Protein AF-A0A7S0F9Z2-F1 (afdb_monomer_lite)

pLDDT: mean 78.06, std 19.01, range [40.28, 97.81]

Sequence (200 aa):
AQGPRPYPQRAPPYLTEMPRRLLQQVAVLLCMGLALALTGRPQQQPTPSPPEEVDGQLALKCGDGTLVEWYVTEGEFVTRGTPVCETCPRVVEDHNWSTTCSSPASGYLIAEQPIAPGDDLHSSSADGAVAVIQLQEEMLTGAAVRCEPGATFELLLVRSGSAVQPGDPVALVRDAMGELVTCRAPLGGYLVTVGPQLVR

Radius of gyration: 34.68 Å; chains: 1; bounding box: 94×51×97 Å

Organism: NCBI:txid73915

Foldseek 3Di:
DDDDDDDDDDDDDDDDDDPPVVVVVVVVVVVVPPPPPDPPDPPPPPDPDDADQDPQKGFQADDWFFWADAPDDAFDWFAFFQFGGKGDHHDDPPDPDIDTGGDRHTAGFHDAQPHDGGDIQVVRDVRRGGTMGRHDPPPPPADDQDDPPPWAFDFFPDDAFDWDAFFQFGGWTQDPVRDTDTTTRNHTDGRHDDDPPRPD

Structure (mmCIF, N/CA/C/O backbone):
data_AF-A0A7S0F9Z2-F1
#
_entry.id   AF-A0A7S0F9Z2-F1
#
loop_
_atom_site.group_PDB
_atom_site.id
_atom_site.type_symbol
_atom_site.label_atom_id
_atom_site.label_alt_id
_atom_site.label_comp_id
_atom_site.label_asym_id
_atom_site.label_entity_id
_atom_site.label_seq_id
_atom_site.pdbx_PDB_ins_code
_atom_site.Cartn_x
_atom_site.Cartn_y
_atom_site.Cartn_z
_atom_site.occupancy
_atom_site.B_iso_or_equiv
_atom_site.auth_seq_id
_atom_site.auth_comp_id
_atom_site.auth_asym_id
_atom_site.auth_atom_id
_atom_site.pdbx_PDB_model_num
ATOM 1 N N . ALA A 1 1 ? 71.344 -0.981 -58.205 1.00 51.12 1 ALA A N 1
ATOM 2 C CA . ALA A 1 1 ? 71.538 0.480 -58.155 1.00 51.12 1 ALA A CA 1
ATOM 3 C C . ALA A 1 1 ? 70.230 1.154 -58.555 1.00 51.12 1 ALA A C 1
ATOM 5 O O . ALA A 1 1 ? 69.865 1.099 -59.720 1.00 51.12 1 ALA A O 1
ATOM 6 N N . GLN A 1 2 ? 69.476 1.683 -57.591 1.00 49.34 2 GLN A N 1
ATOM 7 C CA . GLN A 1 2 ? 68.270 2.477 -57.847 1.00 49.34 2 GLN A CA 1
ATOM 8 C C . GLN A 1 2 ? 68.594 3.926 -57.474 1.00 49.34 2 GLN A C 1
ATOM 10 O O . GLN A 1 2 ? 69.023 4.187 -56.353 1.00 49.34 2 GLN A O 1
ATOM 15 N N . GLY A 1 3 ? 68.485 4.831 -58.449 1.00 55.19 3 GLY A N 1
ATOM 16 C CA . GLY A 1 3 ? 68.761 6.259 -58.282 1.00 55.19 3 GLY A CA 1
ATOM 17 C C . GLY A 1 3 ? 67.665 6.990 -57.492 1.00 55.19 3 GLY A C 1
ATOM 18 O O . GLY A 1 3 ? 66.550 6.474 -57.367 1.00 55.19 3 GLY A O 1
ATOM 19 N N . PRO A 1 4 ? 67.968 8.183 -56.949 1.00 58.44 4 PRO A N 1
ATOM 20 C CA . PRO A 1 4 ? 67.057 8.915 -56.078 1.00 58.44 4 PRO A CA 1
ATOM 21 C C . PRO A 1 4 ? 65.861 9.472 -56.859 1.00 58.44 4 PRO A C 1
ATOM 23 O O . PRO A 1 4 ? 66.009 10.014 -57.955 1.00 58.44 4 PRO A O 1
ATOM 26 N N . ARG A 1 5 ? 64.663 9.343 -56.277 1.00 61.56 5 ARG A N 1
ATOM 27 C CA . ARG A 1 5 ? 63.434 9.947 -56.807 1.00 61.56 5 ARG A CA 1
ATOM 28 C C . ARG A 1 5 ? 63.338 11.423 -56.385 1.00 61.56 5 ARG A C 1
ATOM 30 O O . ARG A 1 5 ? 63.682 11.734 -55.245 1.00 61.56 5 ARG A O 1
ATOM 37 N N . PRO A 1 6 ? 62.865 12.323 -57.265 1.00 62.16 6 PRO A N 1
ATOM 38 C CA . PRO A 1 6 ? 62.734 13.744 -56.959 1.00 62.16 6 PRO A CA 1
ATOM 39 C C . PRO A 1 6 ? 61.572 14.019 -55.992 1.00 62.16 6 PRO A C 1
ATOM 41 O O . PRO A 1 6 ? 60.510 13.402 -56.079 1.00 62.16 6 PRO A O 1
ATOM 44 N N . TYR A 1 7 ? 61.789 14.971 -55.081 1.00 54.41 7 TYR A N 1
ATOM 45 C CA . TYR A 1 7 ? 60.781 15.489 -54.155 1.00 54.41 7 TYR A CA 1
ATOM 46 C C . TYR A 1 7 ? 59.736 16.347 -54.892 1.00 54.41 7 TYR A C 1
ATOM 48 O O . TYR A 1 7 ? 60.121 17.208 -55.688 1.00 54.41 7 TYR A O 1
ATOM 56 N N . PRO A 1 8 ? 58.431 16.191 -54.605 1.00 59.12 8 PRO A N 1
ATOM 57 C CA . PRO A 1 8 ? 57.413 17.099 -55.116 1.00 59.12 8 PRO A CA 1
ATOM 58 C C . PRO A 1 8 ? 57.430 18.441 -54.368 1.00 59.12 8 PRO A C 1
ATOM 60 O O . PRO A 1 8 ? 57.516 18.503 -53.140 1.00 59.12 8 PRO A O 1
ATOM 63 N N . GLN A 1 9 ? 57.352 19.521 -55.148 1.00 59.50 9 GLN A N 1
ATOM 64 C CA . GLN A 1 9 ? 57.327 20.909 -54.696 1.00 59.50 9 GLN A CA 1
ATOM 65 C C . GLN A 1 9 ? 56.046 21.237 -53.915 1.00 59.50 9 GLN A C 1
ATOM 67 O O . GLN A 1 9 ? 54.935 20.903 -54.326 1.00 59.50 9 GLN A O 1
ATOM 72 N N . ARG A 1 10 ? 56.219 21.949 -52.798 1.00 53.12 10 ARG A N 1
ATOM 73 C CA . ARG A 1 10 ? 55.153 22.570 -52.002 1.00 53.12 10 ARG A CA 1
ATOM 74 C C . ARG A 1 10 ? 54.706 23.867 -52.683 1.00 53.12 10 ARG A C 1
ATOM 76 O O . ARG A 1 10 ? 55.531 24.757 -52.874 1.00 53.12 10 ARG A O 1
ATOM 83 N N . ALA A 1 11 ? 53.419 23.996 -52.994 1.00 67.56 11 ALA A N 1
ATOM 84 C CA . ALA A 1 11 ? 52.823 25.277 -53.372 1.00 67.56 11 ALA A CA 1
ATOM 85 C C . ALA A 1 11 ? 52.536 26.127 -52.112 1.00 67.56 11 ALA A C 1
ATOM 87 O O . ALA A 1 11 ? 52.095 25.564 -51.104 1.00 67.56 11 ALA A O 1
ATOM 88 N N . PRO A 1 12 ? 52.783 27.451 -52.132 1.00 54.22 12 PRO A N 1
ATOM 89 C CA . PRO A 1 12 ? 52.417 28.335 -51.033 1.00 54.22 12 PRO A CA 1
ATOM 90 C C . PRO A 1 12 ? 50.899 28.603 -50.985 1.00 54.22 12 PRO A C 1
ATOM 92 O O . PRO A 1 12 ? 50.218 28.533 -52.011 1.00 54.22 12 PRO A O 1
ATOM 95 N N . PRO A 1 13 ? 50.370 28.900 -49.785 1.00 66.56 13 PRO A N 1
ATOM 96 C CA . PRO A 1 13 ? 48.949 29.105 -49.535 1.00 66.56 13 PRO A CA 1
ATOM 97 C C . PRO A 1 13 ? 48.569 30.522 -49.955 1.00 66.56 13 PRO A C 1
ATOM 99 O O . PRO A 1 13 ? 49.385 31.397 -49.753 1.00 66.56 13 PRO A O 1
ATOM 102 N N . TYR A 1 14 ? 47.377 30.757 -50.498 1.00 52.72 14 TYR A N 1
ATOM 103 C CA . TYR A 1 14 ? 46.595 31.998 -50.349 1.00 52.72 14 TYR A CA 1
ATOM 104 C C . TYR A 1 14 ? 45.373 31.879 -51.255 1.00 52.72 14 TYR A C 1
ATOM 106 O O . TYR A 1 14 ? 45.475 32.121 -52.448 1.00 52.72 14 TYR A O 1
ATOM 114 N N . LEU A 1 15 ? 44.222 31.527 -50.683 1.00 49.56 15 LEU A N 1
ATOM 115 C CA . LEU A 1 15 ? 42.908 31.931 -51.188 1.00 49.56 15 LEU A CA 1
ATOM 116 C C . LEU A 1 15 ? 41.942 31.958 -49.995 1.00 49.56 15 LEU A C 1
ATOM 118 O O . LEU A 1 15 ? 41.328 30.964 -49.627 1.00 49.56 15 LEU A O 1
ATOM 122 N N . THR A 1 16 ? 41.936 33.126 -49.350 1.00 51.47 16 THR A N 1
ATOM 123 C CA . THR A 1 16 ? 40.789 33.804 -48.725 1.00 51.47 16 THR A CA 1
ATOM 124 C C . THR A 1 16 ? 39.657 32.925 -48.184 1.00 51.47 16 THR A C 1
ATOM 126 O O . THR A 1 16 ? 38.692 32.609 -48.880 1.00 51.47 16 THR A O 1
ATOM 129 N N . GLU A 1 17 ? 39.734 32.655 -46.883 1.00 47.81 17 GLU A N 1
ATOM 130 C CA . GLU A 1 17 ? 38.576 32.401 -46.033 1.00 47.81 17 GLU A CA 1
ATOM 131 C C . GLU A 1 17 ? 37.618 33.601 -46.074 1.00 47.81 17 GLU A C 1
ATOM 133 O O . GLU A 1 17 ? 37.979 34.719 -45.708 1.00 47.81 17 GLU A O 1
ATOM 138 N N . MET A 1 18 ? 36.365 33.360 -46.459 1.00 55.44 18 MET A N 1
ATOM 139 C CA . MET A 1 18 ? 35.261 34.172 -45.957 1.00 55.44 18 MET A CA 1
ATOM 140 C C . MET A 1 18 ? 34.837 33.610 -44.593 1.00 55.44 18 MET A C 1
ATOM 142 O O . MET A 1 18 ? 34.643 32.395 -44.471 1.00 55.44 18 MET A O 1
ATOM 146 N N . PRO A 1 19 ? 34.657 34.446 -43.558 1.00 51.91 19 PRO A N 1
ATOM 147 C CA . PRO A 1 19 ? 34.284 33.972 -42.237 1.00 51.91 19 PRO A CA 1
ATOM 148 C C . PRO A 1 19 ? 32.850 33.427 -42.258 1.00 51.91 19 PRO A C 1
ATOM 150 O O . PRO A 1 19 ? 31.872 34.176 -42.264 1.00 51.91 19 PRO A O 1
ATOM 153 N N . ARG A 1 20 ? 32.724 32.096 -42.180 1.00 55.06 20 ARG A N 1
ATOM 154 C CA . ARG A 1 20 ? 31.461 31.344 -42.012 1.00 55.06 20 ARG A CA 1
ATOM 155 C C . ARG A 1 20 ? 30.582 31.821 -40.843 1.00 55.06 20 ARG A C 1
ATOM 157 O O . ARG A 1 20 ? 29.419 31.444 -40.769 1.00 55.06 20 ARG A O 1
ATOM 164 N N . ARG A 1 21 ? 31.099 32.675 -39.954 1.00 52.19 21 ARG A N 1
ATOM 165 C CA . ARG A 1 21 ? 30.350 33.225 -38.818 1.00 52.19 21 ARG A CA 1
ATOM 166 C C . ARG A 1 21 ? 29.330 34.309 -39.187 1.00 52.19 21 ARG A C 1
ATOM 168 O O . ARG A 1 21 ? 28.391 34.487 -38.421 1.00 52.19 21 ARG A O 1
ATOM 175 N N . LEU A 1 22 ? 29.440 34.979 -40.342 1.00 49.78 22 LEU A N 1
ATOM 176 C CA . LEU A 1 22 ? 28.454 36.010 -40.720 1.00 49.78 22 LEU A CA 1
ATOM 177 C C . LEU A 1 22 ? 27.192 35.441 -41.392 1.00 49.78 22 LEU A C 1
ATOM 179 O O . LEU A 1 22 ? 26.097 35.941 -41.153 1.00 49.78 22 LEU A O 1
ATOM 183 N N . LEU A 1 23 ? 27.307 34.356 -42.165 1.00 49.16 23 LEU A N 1
ATOM 184 C CA . LEU A 1 23 ? 26.145 33.700 -42.788 1.00 49.16 23 LEU A CA 1
ATOM 185 C C . LEU A 1 23 ? 25.267 32.954 -41.769 1.00 49.16 23 LEU A C 1
ATOM 187 O O . LEU A 1 23 ? 24.060 32.842 -41.964 1.00 49.16 23 LEU A O 1
ATOM 191 N N . GLN A 1 24 ? 25.842 32.511 -40.647 1.00 51.00 24 GLN A N 1
ATOM 192 C CA . GLN A 1 24 ? 25.085 31.839 -39.588 1.00 51.00 24 GLN A CA 1
ATOM 193 C C . GLN A 1 24 ? 24.313 32.822 -38.687 1.00 51.00 24 GLN A C 1
ATOM 195 O O . GLN A 1 24 ? 23.279 32.452 -38.142 1.00 51.00 24 GLN A O 1
ATOM 200 N N . GLN A 1 25 ? 24.747 34.083 -38.567 1.00 49.53 25 GLN A N 1
ATOM 201 C CA . GLN A 1 25 ? 24.037 35.082 -37.753 1.00 49.53 25 GLN A CA 1
ATOM 202 C C . GLN A 1 25 ? 22.832 35.714 -38.468 1.00 49.53 25 GLN A C 1
ATOM 204 O O . GLN A 1 25 ? 21.841 36.027 -37.811 1.00 49.53 25 GLN A O 1
ATOM 209 N N . VAL A 1 26 ? 22.849 35.835 -39.801 1.00 49.81 26 VAL A N 1
ATOM 210 C CA . VAL A 1 26 ? 21.700 36.388 -40.550 1.00 49.81 26 VAL A CA 1
ATOM 211 C C . VAL A 1 26 ? 20.545 35.378 -40.657 1.00 49.81 26 VAL A C 1
ATOM 213 O O . VAL A 1 26 ? 19.382 35.771 -40.599 1.00 49.81 26 VAL A O 1
ATOM 216 N N . ALA A 1 27 ? 20.836 34.072 -40.709 1.00 46.97 27 ALA A N 1
ATOM 217 C CA . ALA A 1 27 ? 19.804 33.029 -40.712 1.00 46.97 27 ALA A CA 1
ATOM 218 C C . ALA A 1 27 ? 19.059 32.905 -39.364 1.00 46.97 27 ALA A C 1
ATOM 220 O O . ALA A 1 27 ? 17.860 32.639 -39.346 1.00 46.97 27 ALA A O 1
ATOM 221 N N . VAL A 1 28 ? 19.732 33.155 -38.234 1.00 51.31 28 VAL A N 1
ATOM 222 C CA . VAL A 1 28 ? 19.100 33.099 -36.900 1.00 51.31 28 VAL A CA 1
ATOM 223 C C . VAL A 1 28 ? 18.142 34.278 -36.676 1.00 51.31 28 VAL A C 1
ATOM 225 O O . VAL A 1 28 ? 17.091 34.107 -36.061 1.00 51.31 28 VAL A O 1
ATOM 228 N N . LEU A 1 29 ? 18.443 35.457 -37.228 1.00 45.91 29 LEU A N 1
ATOM 229 C CA . LEU A 1 29 ? 17.603 36.652 -37.073 1.00 45.91 29 LEU A CA 1
ATOM 230 C C . LEU A 1 29 ? 16.332 36.640 -37.940 1.00 45.91 29 LEU A C 1
ATOM 232 O O . LEU A 1 29 ? 15.328 37.214 -37.524 1.00 45.91 29 LEU A O 1
ATOM 236 N N . LEU A 1 30 ? 16.317 35.943 -39.083 1.00 44.16 30 LEU A N 1
ATOM 237 C CA . LEU A 1 30 ? 15.102 35.798 -39.902 1.00 44.16 30 LEU A CA 1
ATOM 238 C C . LEU A 1 30 ? 14.124 34.734 -39.369 1.00 44.16 30 LEU A C 1
ATOM 240 O O . LEU A 1 30 ? 12.920 34.878 -39.565 1.00 44.16 30 LEU A O 1
ATOM 244 N N . CYS A 1 31 ? 14.595 33.721 -38.634 1.00 43.16 31 CYS A N 1
ATOM 245 C CA . CYS A 1 31 ? 13.713 32.731 -38.000 1.00 43.16 31 CYS A CA 1
ATOM 246 C C . CYS A 1 31 ? 13.092 33.216 -36.677 1.00 43.16 31 CYS A C 1
ATOM 248 O O . CYS A 1 31 ? 12.018 32.755 -36.303 1.00 43.16 31 CYS A O 1
ATOM 250 N N . MET A 1 32 ? 13.719 34.171 -35.982 1.00 46.56 32 MET A N 1
ATOM 251 C CA . MET A 1 32 ? 13.183 34.732 -34.730 1.00 46.56 32 MET A CA 1
ATOM 252 C C . MET A 1 32 ? 12.045 35.749 -34.953 1.00 46.56 32 MET A C 1
ATOM 254 O O . MET A 1 32 ? 11.282 36.025 -34.032 1.00 46.56 32 MET A O 1
ATOM 258 N N . GLY A 1 33 ? 11.905 36.310 -36.161 1.00 42.91 33 GLY A N 1
ATOM 259 C CA . GLY A 1 33 ? 10.918 37.358 -36.459 1.00 42.91 33 GLY A CA 1
ATOM 260 C C . GLY A 1 33 ? 9.515 36.871 -36.842 1.00 42.91 33 GLY A C 1
ATOM 261 O O . GLY A 1 33 ? 8.584 37.672 -36.845 1.00 42.91 33 GLY A O 1
ATOM 262 N N . LEU A 1 34 ? 9.334 35.581 -37.152 1.00 43.78 34 LEU A N 1
ATOM 263 C CA . LEU A 1 34 ? 8.062 35.035 -37.657 1.00 43.78 34 LEU A CA 1
ATOM 264 C C . LEU A 1 34 ? 7.394 34.024 -36.704 1.00 43.78 34 LEU A C 1
ATOM 266 O O . LEU A 1 34 ? 6.587 33.208 -37.136 1.00 43.78 34 LEU A O 1
ATOM 270 N N . ALA A 1 35 ? 7.726 34.062 -35.410 1.00 46.06 35 ALA A N 1
ATOM 271 C CA . ALA A 1 35 ? 7.210 33.130 -34.399 1.00 46.06 35 ALA A CA 1
ATOM 272 C C . ALA A 1 35 ? 6.463 33.830 -33.244 1.00 46.06 35 ALA A C 1
ATOM 274 O O . ALA A 1 35 ? 6.434 33.331 -32.125 1.00 46.06 35 ALA A O 1
ATOM 275 N N . LEU A 1 36 ? 5.861 34.998 -33.495 1.00 49.78 36 LEU A N 1
ATOM 276 C CA . LEU A 1 36 ? 5.163 35.796 -32.471 1.00 49.78 36 LEU A CA 1
ATOM 277 C C . LEU A 1 36 ? 3.639 35.895 -32.668 1.00 49.78 36 LEU A C 1
ATOM 279 O O . LEU A 1 36 ? 2.998 36.752 -32.070 1.00 49.78 36 LEU A O 1
ATOM 283 N N . ALA A 1 37 ? 3.036 35.004 -33.464 1.00 51.00 37 ALA A N 1
ATOM 284 C CA . ALA A 1 37 ? 1.591 35.023 -33.728 1.00 51.00 37 ALA A CA 1
ATOM 285 C C . ALA A 1 37 ? 0.886 33.662 -33.581 1.00 51.00 37 ALA A C 1
ATOM 287 O O . ALA A 1 37 ? -0.154 33.437 -34.192 1.00 51.00 37 ALA A O 1
ATOM 288 N N . LEU A 1 38 ? 1.412 32.760 -32.751 1.00 50.19 38 LEU A N 1
ATOM 289 C CA . LEU A 1 38 ? 0.664 31.598 -32.271 1.00 50.19 38 LEU A CA 1
ATOM 290 C C . LEU A 1 38 ? 0.850 31.524 -30.760 1.00 50.19 38 LEU A C 1
ATOM 292 O O . LEU A 1 38 ? 1.789 30.909 -30.262 1.00 50.19 38 LEU A O 1
ATOM 296 N N . THR A 1 39 ? -0.040 32.186 -30.024 1.00 53.59 39 THR A N 1
ATOM 297 C CA . THR A 1 39 ? -0.253 31.944 -28.597 1.00 53.59 39 THR A CA 1
ATOM 298 C C . THR A 1 39 ? -0.792 30.524 -28.438 1.00 53.59 39 THR A C 1
ATOM 300 O O . THR A 1 39 ? -1.989 30.282 -28.280 1.00 53.59 39 THR A O 1
ATOM 303 N N . GLY A 1 40 ? 0.120 29.558 -28.558 1.00 48.56 40 GLY A N 1
ATOM 304 C CA . GLY A 1 40 ? -0.119 28.166 -28.243 1.00 48.56 40 GLY A CA 1
ATOM 305 C C . GLY A 1 40 ? -0.641 28.110 -26.821 1.00 48.56 40 GLY A C 1
ATOM 306 O O . GLY A 1 40 ? 0.030 28.545 -25.884 1.00 48.56 40 GLY A O 1
ATOM 307 N N . ARG A 1 41 ? -1.875 27.622 -26.671 1.00 51.66 41 ARG A N 1
ATOM 308 C CA . ARG A 1 41 ? -2.396 27.241 -25.363 1.00 51.66 41 ARG A CA 1
ATOM 309 C C . ARG A 1 41 ? -1.338 26.350 -24.711 1.00 51.66 41 ARG A C 1
ATOM 311 O O . ARG A 1 41 ? -0.856 25.450 -25.404 1.00 51.66 41 ARG A O 1
ATOM 318 N N . PRO A 1 42 ? -0.963 26.584 -23.441 1.00 45.72 42 PRO A N 1
ATOM 319 C CA . PRO A 1 42 ? -0.112 25.643 -22.733 1.00 45.72 42 PRO A CA 1
ATOM 320 C C . PRO A 1 42 ? -0.780 24.279 -22.877 1.00 45.72 42 PRO A C 1
ATOM 322 O O . PRO A 1 42 ? -1.925 24.110 -22.449 1.00 45.72 42 PRO A O 1
ATOM 325 N N . GLN A 1 43 ? -0.129 23.350 -23.583 1.00 49.25 43 GLN A N 1
ATOM 326 C CA . GLN A 1 43 ? -0.585 21.973 -23.578 1.00 49.25 43 GLN A CA 1
ATOM 327 C C . GLN A 1 43 ? -0.531 21.555 -22.119 1.00 49.25 43 GLN A C 1
ATOM 329 O O . GLN A 1 43 ? 0.547 21.480 -21.531 1.00 49.25 43 GLN A O 1
ATOM 334 N N . GLN A 1 44 ? -1.707 21.393 -21.514 1.00 44.22 44 GLN A N 1
ATOM 335 C CA . GLN A 1 44 ? -1.819 20.742 -20.226 1.00 44.22 44 GLN A CA 1
ATOM 336 C C . GLN A 1 44 ? -1.169 19.382 -20.413 1.00 44.22 44 GLN A C 1
ATOM 338 O O . GLN A 1 44 ? -1.672 18.547 -21.163 1.00 44.22 44 GLN A O 1
ATOM 343 N N . GLN A 1 45 ? 0.001 19.223 -19.801 1.00 40.28 45 GLN A N 1
ATOM 344 C CA . GLN A 1 45 ? 0.680 17.947 -19.719 1.00 40.28 45 GLN A CA 1
ATOM 345 C C . GLN A 1 45 ? -0.368 16.957 -19.196 1.00 40.28 45 GLN A C 1
ATOM 347 O O . GLN A 1 45 ? -0.980 17.256 -18.162 1.00 40.28 45 GLN A O 1
ATOM 352 N N . PRO A 1 46 ? -0.672 15.874 -19.935 1.00 44.53 46 PRO A N 1
ATOM 353 C CA . PRO A 1 46 ? -1.706 14.939 -19.528 1.00 44.53 46 PRO A CA 1
ATOM 354 C C . PRO A 1 46 ? -1.375 14.493 -18.110 1.00 44.53 46 PRO A C 1
ATOM 356 O O . PRO A 1 46 ? -0.292 13.973 -17.847 1.00 44.53 46 PRO A O 1
ATOM 359 N N . THR A 1 47 ? -2.268 14.812 -17.176 1.00 51.03 47 THR A N 1
ATOM 360 C CA . THR A 1 47 ? -2.118 14.378 -15.793 1.00 51.03 47 THR A CA 1
ATOM 361 C C . THR A 1 47 ? -2.119 12.854 -15.840 1.00 51.03 47 THR A C 1
ATOM 363 O O . THR A 1 47 ? -3.048 12.301 -16.436 1.00 51.03 47 THR A O 1
ATOM 366 N N . PRO A 1 48 ? -1.083 12.170 -15.321 1.00 58.25 48 PRO A N 1
ATOM 367 C CA . PRO A 1 48 ? -1.043 10.718 -15.375 1.00 58.25 48 PRO A CA 1
ATOM 368 C C . PRO A 1 48 ? -2.307 10.183 -14.709 1.00 58.25 48 PRO A C 1
ATOM 370 O O . PRO A 1 48 ? -2.661 10.611 -13.606 1.00 58.25 48 PRO A O 1
ATOM 373 N N . SER A 1 49 ? -3.018 9.305 -15.414 1.00 61.28 49 SER A N 1
ATOM 374 C CA . SER A 1 49 ? -4.180 8.613 -14.869 1.00 61.28 49 SER A CA 1
ATOM 375 C C . SER A 1 49 ? -3.760 7.940 -13.560 1.00 61.28 49 SER A C 1
ATOM 377 O O . SER A 1 49 ? -2.669 7.360 -13.520 1.00 61.28 49 SER A O 1
ATOM 379 N N . PRO A 1 50 ? -4.577 7.998 -12.494 1.00 67.19 50 PRO A N 1
ATOM 380 C CA . PRO A 1 50 ? -4.300 7.204 -11.308 1.00 67.19 50 PRO A CA 1
ATOM 381 C C . PRO A 1 50 ? -4.172 5.729 -11.723 1.00 67.19 50 PRO A C 1
ATOM 383 O O . PRO A 1 50 ? -4.910 5.289 -12.611 1.00 67.19 50 PRO A O 1
ATOM 386 N N . PRO A 1 51 ? -3.211 4.986 -11.150 1.00 70.25 51 PRO A N 1
ATOM 387 C CA . PRO A 1 51 ? -3.046 3.576 -11.463 1.00 70.25 51 PRO A CA 1
ATOM 388 C C . PRO A 1 51 ? -4.350 2.830 -11.159 1.00 70.25 51 PRO A C 1
ATOM 390 O O . PRO A 1 51 ? -5.001 3.088 -10.149 1.00 70.25 51 PRO A O 1
ATOM 393 N N . GLU A 1 52 ? -4.754 1.963 -12.083 1.00 76.31 52 GLU A N 1
ATOM 394 C CA . GLU A 1 52 ? -5.995 1.200 -11.993 1.00 76.31 52 GLU A CA 1
ATOM 395 C C . GLU A 1 52 ? -5.864 0.171 -10.863 1.00 76.31 52 GLU A C 1
ATOM 397 O O . GLU A 1 52 ? -5.024 -0.727 -10.923 1.00 76.31 52 GLU A O 1
ATOM 402 N N . GLU A 1 53 ? -6.639 0.364 -9.799 1.00 79.50 53 GLU A N 1
ATOM 403 C CA . GLU A 1 53 ? -6.691 -0.527 -8.643 1.00 79.50 53 GLU A CA 1
ATOM 404 C C . GLU A 1 53 ? -7.775 -1.579 -8.885 1.00 79.50 53 GLU A C 1
ATOM 406 O O . GLU A 1 53 ? -8.943 -1.242 -9.097 1.00 79.50 53 GLU A O 1
ATOM 411 N N . VAL A 1 54 ? -7.392 -2.855 -8.860 1.00 83.44 54 VAL A N 1
ATOM 412 C CA . VAL A 1 54 ? -8.314 -3.987 -9.009 1.00 83.44 54 VAL A CA 1
ATOM 413 C C . VAL A 1 54 ? -8.226 -4.810 -7.733 1.00 83.44 54 VAL A C 1
ATOM 415 O O . VAL A 1 54 ? -7.158 -5.311 -7.402 1.00 83.44 54 VAL A O 1
ATOM 418 N N . ASP A 1 55 ? -9.324 -4.913 -6.983 1.00 87.12 55 ASP A N 1
ATOM 419 C CA . ASP A 1 55 ? -9.418 -5.729 -5.761 1.00 87.12 55 ASP A CA 1
ATOM 420 C C . ASP A 1 55 ? -8.316 -5.458 -4.708 1.00 87.12 55 ASP A C 1
ATOM 422 O O . ASP A 1 55 ? -7.778 -6.368 -4.072 1.00 87.12 55 ASP A O 1
ATOM 426 N N . GLY A 1 56 ? -7.951 -4.183 -4.519 1.00 89.25 56 GLY A N 1
ATOM 427 C CA . GLY A 1 56 ? -6.892 -3.784 -3.587 1.00 89.25 56 GLY A CA 1
ATOM 428 C C . GLY A 1 56 ? -5.486 -4.183 -4.045 1.00 89.25 56 GLY A C 1
ATOM 429 O 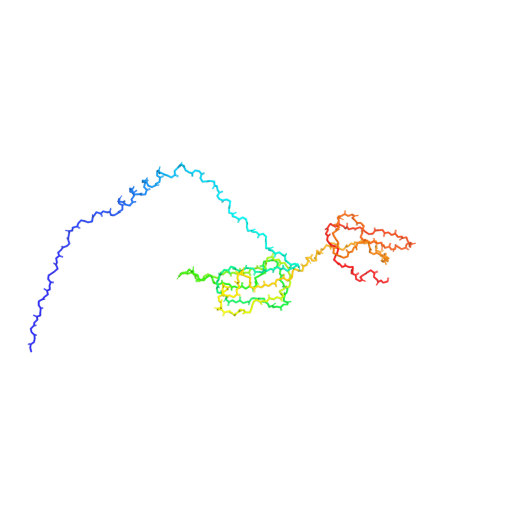O . GLY A 1 56 ? -4.556 -4.195 -3.242 1.00 89.25 56 GLY A O 1
ATOM 430 N N . GLN A 1 57 ? -5.316 -4.539 -5.317 1.00 93.88 57 GLN A N 1
ATOM 431 C CA . GLN A 1 57 ? -4.024 -4.794 -5.937 1.00 93.88 57 GLN A CA 1
ATOM 432 C C . GLN A 1 57 ? -3.631 -3.635 -6.837 1.00 93.88 57 GLN A C 1
ATOM 434 O O . GLN A 1 57 ? -4.459 -3.026 -7.519 1.00 93.88 57 GLN A O 1
ATOM 439 N N . LEU A 1 58 ? -2.333 -3.359 -6.851 1.00 94.69 58 LEU A N 1
ATOM 440 C CA . LEU A 1 58 ? -1.750 -2.274 -7.607 1.00 94.69 58 LEU A CA 1
ATOM 441 C C . LEU A 1 58 ? -0.579 -2.779 -8.443 1.00 94.69 58 LEU A C 1
ATOM 443 O O . LEU A 1 58 ? 0.419 -3.268 -7.912 1.00 94.69 58 LEU A O 1
ATOM 447 N N . ALA A 1 59 ? -0.692 -2.638 -9.761 1.00 95.31 59 ALA A N 1
ATOM 448 C CA . ALA A 1 59 ? 0.391 -2.965 -10.677 1.00 95.31 59 ALA A CA 1
ATOM 449 C C . ALA A 1 59 ? 1.496 -1.898 -10.608 1.00 95.31 59 ALA A C 1
ATOM 451 O O . ALA A 1 59 ? 1.250 -0.709 -10.837 1.00 95.31 59 ALA A O 1
ATOM 452 N N . LEU A 1 60 ? 2.730 -2.321 -10.335 1.00 95.31 60 LEU A N 1
ATOM 453 C CA . LEU A 1 60 ? 3.913 -1.474 -10.422 1.00 95.31 60 LEU A CA 1
ATOM 454 C C . LEU A 1 60 ? 4.364 -1.394 -11.882 1.00 95.31 60 LEU A C 1
ATOM 456 O O . LEU A 1 60 ? 4.811 -2.392 -12.448 1.00 95.31 60 LEU A O 1
ATOM 460 N N . LYS A 1 61 ? 4.271 -0.205 -12.481 1.00 94.94 61 LYS A N 1
ATOM 461 C CA . LYS A 1 61 ? 4.695 0.043 -13.864 1.00 94.94 61 LYS A CA 1
ATOM 462 C C . LYS A 1 61 ? 6.029 0.783 -13.908 1.00 94.94 61 LYS A C 1
ATOM 464 O O . LYS A 1 61 ? 6.161 1.840 -13.298 1.00 94.94 61 LYS A O 1
ATOM 469 N N . CYS A 1 62 ? 6.980 0.240 -14.663 1.00 92.31 62 CYS A N 1
ATOM 470 C CA . CYS A 1 62 ? 8.343 0.769 -14.793 1.00 92.31 62 CYS A CA 1
ATOM 471 C C . CYS A 1 62 ? 8.625 1.497 -16.112 1.00 92.31 62 CYS A C 1
ATOM 473 O O . CYS A 1 62 ? 9.686 2.097 -16.265 1.00 92.31 62 CYS A O 1
ATOM 475 N N . GLY A 1 63 ? 7.687 1.449 -17.060 1.00 89.50 63 GLY A N 1
ATOM 476 C CA . GLY A 1 63 ? 7.928 1.888 -18.433 1.00 89.50 63 GLY A CA 1
ATOM 477 C C . GLY A 1 63 ? 8.685 0.840 -19.253 1.00 89.50 63 GLY A C 1
ATOM 478 O O . GLY A 1 63 ? 8.731 -0.334 -18.888 1.00 89.50 63 GLY A O 1
ATOM 479 N N . ASP A 1 64 ? 9.250 1.276 -20.378 1.00 90.81 64 ASP A N 1
ATOM 480 C CA . ASP A 1 64 ? 10.009 0.422 -21.292 1.00 90.81 64 ASP A CA 1
ATOM 481 C C . ASP A 1 64 ? 11.501 0.406 -20.930 1.00 90.81 64 ASP A C 1
ATOM 483 O O . ASP A 1 64 ? 12.083 1.434 -20.575 1.00 90.81 64 ASP A O 1
ATOM 487 N N . GLY A 1 65 ? 12.160 -0.738 -21.100 1.00 91.31 65 GLY A N 1
ATOM 488 C CA . GLY A 1 65 ? 13.593 -0.859 -20.850 1.00 91.31 65 GLY A CA 1
ATOM 489 C C . GLY A 1 65 ? 14.042 -2.292 -20.631 1.00 91.31 65 GLY A C 1
ATOM 490 O O . GLY A 1 65 ? 13.292 -3.239 -20.843 1.00 91.31 65 GLY A O 1
ATOM 491 N N . THR A 1 66 ? 15.282 -2.435 -20.193 1.00 93.50 66 THR A N 1
ATOM 492 C CA . THR A 1 66 ? 15.876 -3.691 -19.755 1.00 93.50 66 THR A CA 1
ATOM 493 C C . THR A 1 66 ? 15.909 -3.720 -18.235 1.00 93.50 66 THR A C 1
ATOM 495 O O . THR A 1 66 ? 16.349 -2.750 -17.614 1.00 93.50 66 THR A O 1
ATOM 498 N N . LEU A 1 67 ? 15.459 -4.813 -17.624 1.00 95.44 67 LEU A N 1
ATOM 499 C CA . LEU A 1 67 ? 15.590 -4.998 -16.181 1.00 95.44 67 LEU A CA 1
ATOM 500 C C . LEU A 1 67 ? 17.077 -5.102 -15.814 1.00 95.44 67 LEU A C 1
ATOM 502 O O . LEU A 1 67 ? 17.800 -5.901 -16.400 1.00 95.44 67 LEU A O 1
ATOM 506 N N . VAL A 1 68 ? 17.536 -4.312 -14.847 1.00 95.56 68 VAL A N 1
ATOM 507 C CA . VAL A 1 68 ? 18.922 -4.352 -14.359 1.00 95.56 68 VAL A CA 1
ATOM 508 C C . VAL A 1 68 ? 19.022 -5.244 -13.132 1.00 95.56 68 VAL A C 1
ATOM 510 O O . VAL A 1 68 ? 19.834 -6.162 -13.111 1.00 95.56 68 VAL A O 1
ATOM 513 N N . GLU A 1 69 ? 18.193 -4.996 -12.120 1.00 96.69 69 GLU A N 1
ATOM 514 C CA . GLU A 1 69 ? 18.247 -5.707 -10.843 1.00 96.69 69 GLU A CA 1
ATOM 515 C C . GLU A 1 69 ? 16.913 -5.590 -10.090 1.00 96.69 69 GLU A C 1
ATOM 517 O O . GLU A 1 69 ? 16.207 -4.584 -10.206 1.00 96.69 69 GLU A O 1
ATOM 522 N N . TRP A 1 70 ? 16.584 -6.622 -9.309 1.00 97.38 70 TRP A N 1
ATOM 523 C CA . TRP A 1 70 ? 15.500 -6.621 -8.326 1.00 97.38 70 TRP A CA 1
ATOM 524 C C . TRP A 1 70 ? 16.050 -6.269 -6.941 1.00 97.38 70 TRP A C 1
ATOM 526 O O . TRP A 1 70 ? 17.062 -6.824 -6.521 1.00 97.38 70 TRP A O 1
ATOM 536 N N . TYR A 1 71 ? 15.369 -5.388 -6.210 1.00 97.31 71 TYR A N 1
ATOM 537 C CA . TYR A 1 71 ? 15.747 -5.002 -4.844 1.00 97.31 71 TYR A CA 1
ATOM 538 C C . TYR A 1 71 ? 14.841 -5.589 -3.762 1.00 97.31 71 TYR A C 1
ATOM 540 O O . TYR A 1 71 ? 15.204 -5.561 -2.589 1.00 97.31 71 TYR A O 1
ATOM 548 N N . VAL A 1 72 ? 13.663 -6.074 -4.151 1.00 95.88 72 VAL A N 1
ATOM 549 C CA . VAL A 1 72 ? 12.623 -6.606 -3.265 1.00 95.88 72 VAL A CA 1
ATOM 550 C C . VAL A 1 72 ? 12.193 -7.962 -3.809 1.00 95.88 72 VAL A C 1
ATOM 552 O O . VAL A 1 72 ? 12.178 -8.141 -5.026 1.00 95.88 72 VAL A O 1
ATOM 555 N N . THR A 1 73 ? 11.852 -8.889 -2.917 1.00 95.50 73 THR A N 1
ATOM 556 C CA . THR A 1 73 ? 11.379 -10.238 -3.267 1.00 95.50 73 THR A CA 1
ATOM 557 C C . THR A 1 73 ? 9.904 -10.462 -2.918 1.00 95.50 73 THR A C 1
ATOM 559 O O . THR A 1 73 ? 9.342 -9.792 -2.047 1.00 95.50 73 THR A O 1
ATOM 562 N N . GLU A 1 74 ? 9.250 -11.410 -3.592 1.00 96.00 74 GLU A N 1
ATOM 563 C CA . GLU A 1 74 ? 7.862 -11.800 -3.319 1.00 96.00 74 GLU A CA 1
ATOM 564 C C . GLU A 1 74 ? 7.646 -12.129 -1.830 1.00 96.00 74 GLU A C 1
ATOM 566 O O . GLU A 1 74 ? 8.397 -12.876 -1.201 1.00 96.00 74 GLU A O 1
ATOM 571 N N . GLY A 1 75 ? 6.590 -11.554 -1.256 1.00 92.75 75 GLY A N 1
ATOM 572 C CA . GLY A 1 75 ? 6.240 -11.643 0.159 1.00 92.75 75 GLY A CA 1
ATOM 573 C C . GLY A 1 75 ? 6.810 -10.518 1.026 1.00 92.75 75 GLY A C 1
ATOM 574 O O . GLY A 1 75 ? 6.377 -10.365 2.172 1.00 92.75 75 GLY A O 1
ATOM 575 N N . GLU A 1 76 ? 7.732 -9.699 0.516 1.00 94.25 76 GLU A N 1
ATOM 576 C CA . GLU A 1 76 ? 8.260 -8.559 1.263 1.00 94.25 76 GLU A CA 1
ATOM 577 C C . GLU A 1 76 ? 7.282 -7.379 1.304 1.00 94.25 76 GLU A C 1
ATOM 579 O O . GLU A 1 76 ? 6.488 -7.135 0.391 1.00 94.25 76 GLU A O 1
ATOM 584 N N . PHE A 1 77 ? 7.347 -6.631 2.406 1.00 91.94 77 PHE A N 1
ATOM 585 C CA . PHE A 1 77 ? 6.564 -5.418 2.600 1.00 91.94 77 PHE A CA 1
ATOM 586 C C . PHE A 1 77 ? 7.327 -4.197 2.084 1.00 91.94 77 PHE A C 1
ATOM 588 O O . PHE A 1 77 ? 8.480 -3.972 2.456 1.00 91.94 77 PHE A O 1
ATOM 595 N N . VAL A 1 78 ? 6.654 -3.365 1.296 1.00 94.69 78 VAL A N 1
ATOM 596 C CA . VAL A 1 78 ? 7.182 -2.115 0.746 1.00 94.69 78 VAL A CA 1
ATOM 597 C C . VAL A 1 78 ? 6.328 -0.936 1.190 1.00 94.69 78 VAL A C 1
ATOM 599 O O . VAL A 1 78 ? 5.117 -1.060 1.370 1.00 94.69 78 VAL A O 1
ATOM 602 N N . THR A 1 79 ? 6.944 0.233 1.352 1.00 92.25 79 THR A N 1
ATOM 603 C CA . THR A 1 79 ? 6.225 1.493 1.564 1.00 92.25 79 THR A CA 1
ATOM 604 C C . THR A 1 79 ? 6.195 2.304 0.273 1.00 92.25 79 THR A C 1
ATOM 606 O O . THR A 1 79 ? 6.968 2.064 -0.660 1.00 92.25 79 THR A O 1
ATOM 609 N N . ARG A 1 80 ? 5.301 3.296 0.190 1.00 93.00 80 ARG A N 1
ATOM 610 C CA . ARG A 1 80 ? 5.324 4.250 -0.928 1.00 93.00 80 ARG A CA 1
ATOM 611 C C . ARG A 1 80 ? 6.719 4.876 -1.056 1.00 93.00 80 ARG A C 1
ATOM 613 O O . ARG A 1 80 ? 7.226 5.479 -0.114 1.00 93.00 80 ARG A O 1
ATOM 620 N N . GLY A 1 81 ? 7.296 4.789 -2.250 1.00 94.69 81 GLY A N 1
ATOM 621 C CA . GLY A 1 81 ? 8.623 5.304 -2.574 1.00 94.69 81 GLY A CA 1
ATOM 622 C C . GLY A 1 81 ? 9.753 4.282 -2.430 1.00 94.69 81 GLY A C 1
ATOM 623 O O . GLY A 1 81 ? 10.834 4.532 -2.965 1.00 94.69 81 GLY A O 1
ATOM 624 N N . THR A 1 82 ? 9.527 3.132 -1.781 1.00 96.12 82 THR A N 1
ATOM 625 C CA . THR A 1 82 ? 10.539 2.069 -1.668 1.00 96.12 82 THR A CA 1
ATOM 626 C C . THR A 1 82 ? 10.973 1.608 -3.060 1.00 96.12 82 THR A C 1
ATOM 628 O O . THR A 1 82 ? 10.101 1.295 -3.874 1.00 96.12 82 THR A O 1
ATOM 631 N N . PRO A 1 83 ? 12.282 1.574 -3.363 1.00 97.62 83 PRO A N 1
ATOM 632 C CA . PRO A 1 83 ? 12.773 1.069 -4.639 1.00 97.62 83 PRO A CA 1
ATOM 633 C C . PRO A 1 83 ? 12.523 -0.441 -4.731 1.00 97.62 83 PRO A C 1
ATOM 635 O O . PRO A 1 83 ? 12.878 -1.178 -3.817 1.00 97.62 83 PRO A O 1
ATOM 638 N N . VAL A 1 84 ? 11.898 -0.890 -5.817 1.00 97.81 84 VAL A N 1
ATOM 639 C CA . VAL A 1 84 ? 11.539 -2.302 -6.046 1.00 97.81 84 VAL A CA 1
ATOM 640 C C . VAL A 1 84 ? 12.488 -2.950 -7.047 1.00 97.81 84 VAL A C 1
ATOM 642 O O . VAL A 1 84 ? 12.935 -4.073 -6.840 1.00 97.81 84 VAL A O 1
ATOM 645 N N . CYS A 1 85 ? 12.833 -2.231 -8.112 1.00 96.94 85 CYS A N 1
ATOM 646 C CA . CYS A 1 85 ? 13.802 -2.676 -9.105 1.00 96.94 85 CYS A CA 1
ATOM 647 C C . CYS A 1 85 ? 14.439 -1.489 -9.828 1.00 96.94 85 CYS A C 1
ATOM 649 O O . CYS A 1 85 ? 14.043 -0.330 -9.654 1.00 96.94 85 CYS A O 1
ATOM 651 N N . GLU A 1 86 ? 15.430 -1.788 -10.654 1.00 95.88 86 GLU A N 1
ATOM 652 C CA . GLU A 1 86 ? 16.122 -0.831 -11.505 1.00 95.88 86 GLU A CA 1
ATOM 653 C C . GLU A 1 86 ? 16.027 -1.247 -12.970 1.00 95.88 86 GLU A C 1
ATOM 655 O O . GLU A 1 86 ? 16.110 -2.427 -13.312 1.00 95.88 86 GLU A O 1
ATOM 660 N N . THR A 1 87 ? 15.834 -0.266 -13.846 1.00 93.94 87 THR A N 1
ATOM 661 C CA . THR A 1 87 ? 15.622 -0.480 -15.278 1.00 93.94 87 THR A CA 1
ATOM 662 C C . THR A 1 87 ? 16.527 0.434 -16.090 1.00 93.94 87 THR A C 1
ATOM 664 O O . THR A 1 87 ? 16.809 1.562 -15.694 1.00 93.94 87 THR A O 1
ATOM 667 N N . CYS A 1 88 ? 17.010 -0.043 -17.231 1.00 90.06 88 CYS A N 1
ATOM 668 C CA . CYS A 1 88 ? 17.795 0.744 -18.173 1.00 90.06 88 CYS A CA 1
ATOM 669 C C . CYS A 1 88 ? 16.946 1.005 -19.426 1.00 90.06 88 CYS A C 1
ATOM 671 O O . CYS A 1 88 ? 16.520 0.046 -20.073 1.00 90.06 88 CYS A O 1
ATOM 673 N N . PRO A 1 89 ? 16.662 2.262 -19.795 1.00 84.94 89 PRO A N 1
ATOM 674 C CA . PRO A 1 89 ? 15.865 2.569 -20.978 1.00 84.94 89 PRO A CA 1
ATOM 675 C C . PRO A 1 89 ? 16.510 2.021 -22.259 1.00 84.94 89 PRO A C 1
ATOM 677 O O . PRO A 1 89 ? 17.708 2.173 -22.484 1.00 84.94 89 PRO A O 1
ATOM 680 N N . ARG A 1 90 ? 15.697 1.423 -23.139 1.00 76.06 90 ARG A N 1
ATOM 681 C CA . ARG A 1 90 ? 16.156 0.647 -24.308 1.00 76.06 90 ARG A CA 1
ATOM 682 C C . ARG A 1 90 ? 16.983 1.441 -25.331 1.00 76.06 90 ARG A C 1
ATOM 684 O O . ARG A 1 90 ? 17.721 0.840 -26.107 1.00 76.06 90 ARG A O 1
ATOM 691 N N . VAL A 1 91 ? 16.837 2.767 -25.401 1.00 66.12 91 VAL A N 1
ATOM 692 C CA . VAL A 1 91 ? 17.401 3.561 -26.504 1.00 66.12 91 VAL A CA 1
ATOM 693 C C . VAL A 1 91 ? 17.808 4.962 -26.049 1.00 66.12 91 VAL A C 1
ATOM 695 O O . VAL A 1 91 ? 17.038 5.908 -26.187 1.00 66.12 91 VAL A O 1
ATOM 698 N N . VAL A 1 92 ? 19.046 5.117 -25.581 1.00 63.25 92 VAL A N 1
ATOM 699 C CA . VAL A 1 92 ? 19.809 6.360 -25.772 1.00 63.25 92 VAL A CA 1
ATOM 700 C C . VAL A 1 92 ? 21.268 5.958 -25.981 1.00 63.25 92 VAL A C 1
ATOM 702 O O . VAL A 1 92 ? 21.917 5.528 -25.034 1.00 63.25 92 VAL A O 1
ATOM 705 N N . GLU A 1 93 ? 21.770 6.072 -27.217 1.00 67.25 93 GLU A N 1
ATOM 706 C CA . GLU A 1 93 ? 23.079 5.554 -27.673 1.00 67.25 93 GLU A CA 1
ATOM 707 C C . GLU A 1 93 ? 24.307 6.037 -26.870 1.00 67.25 93 GLU A C 1
ATOM 709 O O . GLU A 1 93 ? 25.398 5.525 -27.085 1.00 67.25 93 GLU A O 1
ATOM 714 N N . ASP A 1 94 ? 24.146 6.947 -25.905 1.00 62.44 94 ASP A N 1
ATOM 715 C CA . ASP A 1 94 ? 25.251 7.547 -25.151 1.00 62.44 94 ASP A CA 1
ATOM 716 C C . ASP A 1 94 ? 25.021 7.674 -23.633 1.00 62.44 94 ASP A C 1
ATOM 718 O O . ASP A 1 94 ? 25.842 8.288 -22.942 1.00 62.44 94 ASP A O 1
ATOM 722 N N . HIS A 1 95 ? 23.932 7.144 -23.059 1.00 55.22 95 HIS A N 1
ATOM 723 C CA . HIS A 1 95 ? 23.640 7.370 -21.636 1.00 55.22 95 HIS A CA 1
ATOM 724 C C . HIS A 1 95 ? 23.402 6.069 -20.853 1.00 55.22 95 HIS A C 1
ATOM 726 O O . HIS A 1 95 ? 22.354 5.444 -20.945 1.00 55.22 95 HIS A O 1
ATOM 732 N N . ASN A 1 96 ? 24.383 5.723 -20.011 1.00 69.38 96 ASN A N 1
ATOM 733 C CA . ASN A 1 96 ? 24.354 4.641 -19.018 1.00 69.38 96 ASN A CA 1
ATOM 734 C C . ASN A 1 96 ? 23.572 5.052 -17.756 1.00 69.38 96 ASN A C 1
ATOM 736 O O . ASN A 1 96 ? 24.088 4.961 -16.642 1.00 69.38 96 ASN A O 1
ATOM 740 N N . TRP A 1 97 ? 22.383 5.626 -17.932 1.00 82.25 97 TRP A N 1
ATOM 741 C CA . TRP A 1 97 ? 21.539 6.011 -16.807 1.00 82.25 97 TRP A CA 1
ATOM 742 C C . TRP A 1 97 ? 20.463 4.958 -16.614 1.00 82.25 97 TRP A C 1
ATOM 744 O O . TRP A 1 97 ? 19.754 4.576 -17.543 1.00 82.25 97 TRP A O 1
ATOM 754 N N . SER A 1 98 ? 20.367 4.488 -15.388 1.00 90.12 98 SER A N 1
ATOM 755 C CA . SER A 1 98 ? 19.306 3.624 -14.927 1.00 90.12 98 SER A CA 1
ATOM 756 C C . SER A 1 98 ? 18.203 4.451 -14.267 1.00 90.12 98 SER A C 1
ATOM 758 O O . SER A 1 98 ? 18.422 5.558 -13.769 1.00 90.12 98 SER A O 1
ATOM 760 N N . THR A 1 99 ? 16.987 3.919 -14.296 1.00 92.62 99 THR A N 1
ATOM 761 C CA . THR A 1 99 ? 15.816 4.456 -13.609 1.00 92.62 99 THR A CA 1
ATOM 762 C C . THR A 1 99 ? 15.381 3.471 -12.543 1.00 92.62 99 THR A C 1
ATOM 764 O O . THR A 1 99 ? 15.079 2.312 -12.831 1.00 92.62 99 THR A O 1
ATOM 767 N N . THR A 1 100 ? 15.311 3.945 -11.305 1.00 96.12 100 THR A N 1
ATOM 768 C CA . THR A 1 100 ? 14.755 3.172 -10.199 1.00 96.12 100 THR A CA 1
ATOM 769 C C . THR A 1 100 ? 13.232 3.211 -10.244 1.00 96.12 100 THR A C 1
ATOM 771 O O . THR A 1 100 ? 12.628 4.285 -10.258 1.00 96.12 100 THR A O 1
ATOM 774 N N . CYS A 1 101 ? 12.604 2.041 -10.218 1.00 95.50 101 CYS A N 1
ATOM 775 C CA . CYS A 1 101 ? 11.168 1.910 -10.049 1.00 95.50 101 CYS A CA 1
ATOM 776 C C . CYS A 1 101 ? 10.817 1.836 -8.572 1.00 95.50 101 CYS A C 1
ATOM 778 O O . CYS A 1 101 ? 11.176 0.880 -7.885 1.00 95.50 101 CYS A O 1
ATOM 780 N N . SER A 1 102 ? 10.080 2.830 -8.093 1.00 96.94 102 SER A N 1
ATOM 781 C CA . SER A 1 102 ? 9.620 2.886 -6.710 1.00 96.94 102 SER A CA 1
ATOM 782 C C . SER A 1 102 ? 8.162 2.464 -6.577 1.00 96.94 102 SER A C 1
ATOM 784 O O . SER A 1 102 ? 7.332 2.773 -7.431 1.00 96.94 102 SER A O 1
ATOM 786 N N . SER A 1 103 ? 7.835 1.824 -5.456 1.00 96.25 103 SER A N 1
ATOM 787 C CA . SER A 1 103 ? 6.471 1.430 -5.128 1.00 96.25 103 SER A CA 1
ATOM 788 C C . SER A 1 103 ? 5.532 2.651 -5.051 1.00 96.25 103 SER A C 1
ATOM 790 O O . SER A 1 103 ? 5.821 3.600 -4.313 1.00 96.25 103 SER A O 1
ATOM 792 N N . PRO A 1 104 ? 4.384 2.663 -5.753 1.00 94.94 104 PRO A N 1
ATOM 793 C CA . PRO A 1 104 ? 3.413 3.760 -5.688 1.00 94.94 104 PRO A CA 1
ATOM 794 C C . PRO A 1 104 ? 2.591 3.782 -4.386 1.00 94.94 104 PRO A C 1
ATOM 796 O O . PRO A 1 104 ? 1.966 4.801 -4.062 1.00 94.94 104 PRO A O 1
ATOM 799 N N . ALA A 1 105 ? 2.583 2.688 -3.623 1.00 93.56 105 ALA A N 1
ATOM 800 C CA . ALA A 1 105 ? 1.790 2.534 -2.407 1.00 93.56 105 ALA A CA 1
ATOM 801 C C . ALA A 1 105 ? 2.478 1.623 -1.378 1.00 93.56 105 ALA A C 1
ATOM 803 O O . ALA A 1 105 ? 3.496 0.997 -1.663 1.00 93.56 105 ALA A O 1
ATOM 804 N N . SER A 1 106 ? 1.931 1.573 -0.167 1.00 91.31 106 SER A N 1
ATOM 805 C CA . SER A 1 106 ? 2.391 0.650 0.871 1.00 91.31 106 SER A CA 1
ATOM 806 C C . SER A 1 106 ? 1.644 -0.682 0.754 1.00 91.31 106 SER A C 1
ATOM 808 O O . SER A 1 106 ? 0.432 -0.694 0.532 1.00 91.31 106 SER A O 1
ATOM 810 N N . GLY A 1 107 ? 2.343 -1.806 0.885 1.00 94.12 107 GLY A N 1
ATOM 811 C CA . GLY A 1 107 ? 1.742 -3.123 0.694 1.00 94.12 107 GLY A CA 1
ATOM 812 C C . GLY A 1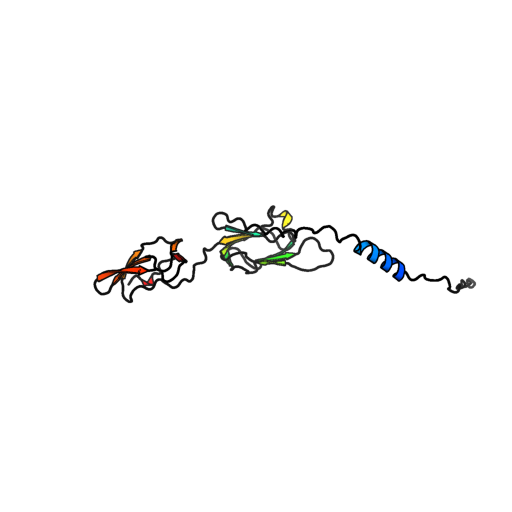 107 ? 2.751 -4.260 0.629 1.00 94.12 107 GLY A C 1
ATOM 813 O O . GLY A 1 107 ? 3.943 -4.058 0.841 1.00 94.12 107 GLY A O 1
ATOM 814 N N . TYR A 1 108 ? 2.264 -5.460 0.332 1.00 95.75 108 TYR A N 1
ATOM 815 C CA . TYR A 1 108 ? 3.103 -6.639 0.120 1.00 95.75 108 TYR A CA 1
ATOM 816 C C . TYR A 1 108 ? 3.292 -6.892 -1.371 1.00 95.75 108 TYR A C 1
ATOM 818 O O . TYR A 1 108 ? 2.322 -6.852 -2.130 1.00 95.75 108 TYR A O 1
ATOM 826 N N . LEU A 1 109 ? 4.522 -7.179 -1.790 1.00 96.12 109 LEU A N 1
ATOM 827 C CA . LEU A 1 109 ? 4.796 -7.668 -3.137 1.00 96.12 109 LEU A CA 1
ATOM 828 C C . LEU A 1 109 ? 4.223 -9.089 -3.250 1.00 96.12 109 LEU A C 1
ATOM 830 O O . LEU A 1 109 ? 4.709 -9.991 -2.577 1.00 96.12 109 LEU A O 1
ATOM 834 N N . ILE A 1 110 ? 3.168 -9.298 -4.036 1.00 96.81 110 ILE A N 1
ATOM 835 C CA . ILE A 1 110 ? 2.502 -10.615 -4.141 1.00 96.81 110 ILE A CA 1
ATOM 836 C C . ILE A 1 110 ? 2.837 -11.367 -5.422 1.00 96.81 110 ILE A C 1
ATOM 838 O O . ILE A 1 110 ? 2.514 -12.543 -5.535 1.00 96.81 110 ILE A O 1
ATOM 842 N N . ALA A 1 111 ? 3.422 -10.681 -6.400 1.00 95.38 111 ALA A N 1
ATOM 843 C CA . ALA A 1 111 ? 3.876 -11.296 -7.631 1.00 95.38 111 ALA A CA 1
ATOM 844 C C . ALA A 1 111 ? 4.945 -10.429 -8.291 1.00 95.38 111 ALA A C 1
ATOM 846 O O . ALA A 1 111 ? 4.784 -9.210 -8.417 1.00 95.38 111 ALA A O 1
ATOM 847 N N . GLU A 1 112 ? 5.987 -11.085 -8.780 1.00 95.06 112 GLU A N 1
ATOM 848 C CA . GLU A 1 112 ? 6.950 -10.540 -9.731 1.00 95.06 112 GLU A CA 1
ATOM 849 C C . GLU A 1 112 ? 6.638 -11.093 -11.125 1.00 95.06 112 GLU A C 1
ATOM 851 O O . GLU A 1 112 ? 6.199 -12.237 -11.276 1.00 95.06 112 GLU A O 1
ATOM 856 N N . GLN A 1 113 ? 6.863 -10.300 -12.172 1.00 93.62 113 GLN A N 1
ATOM 857 C CA . GLN A 1 113 ? 6.924 -10.860 -13.518 1.00 93.62 113 GLN A CA 1
ATOM 858 C C . GLN A 1 113 ? 8.118 -11.824 -13.609 1.00 93.62 113 GLN A C 1
ATOM 860 O O . GLN A 1 113 ? 9.173 -11.539 -13.041 1.00 93.62 113 GLN A O 1
ATOM 865 N N . PRO A 1 114 ? 8.007 -12.937 -14.355 1.00 93.06 114 PRO A N 1
ATOM 866 C CA . PRO A 1 114 ? 9.092 -13.899 -14.525 1.00 93.06 114 PRO A CA 1
ATOM 867 C C . PRO A 1 114 ? 10.150 -13.370 -15.511 1.00 93.06 114 PRO A C 1
ATOM 869 O O . PRO A 1 114 ? 10.332 -13.918 -16.596 1.00 93.06 114 PRO A O 1
ATOM 872 N N . ILE A 1 115 ? 10.822 -12.280 -15.142 1.00 93.62 115 ILE A N 1
ATOM 873 C CA . ILE A 1 115 ? 11.854 -11.589 -15.922 1.00 93.62 115 ILE A CA 1
ATOM 874 C C . ILE A 1 115 ? 13.181 -11.594 -15.164 1.00 93.62 115 ILE A C 1
ATOM 876 O O . ILE A 1 115 ? 13.240 -11.297 -13.967 1.00 93.62 115 ILE A O 1
ATOM 880 N N . ALA A 1 116 ? 14.258 -11.934 -15.863 1.00 95.00 116 ALA A N 1
ATOM 881 C CA . ALA A 1 116 ? 15.601 -11.926 -15.311 1.00 95.00 116 ALA A CA 1
ATOM 882 C C . ALA A 1 116 ? 16.315 -10.596 -15.615 1.00 95.00 116 ALA A C 1
ATOM 884 O O . ALA A 1 116 ? 16.006 -9.924 -16.604 1.00 95.00 116 ALA A O 1
ATOM 885 N N . PRO A 1 117 ? 17.308 -10.205 -14.799 1.00 95.25 117 PRO A N 1
ATOM 886 C CA . PRO A 1 117 ? 18.265 -9.165 -15.162 1.00 95.25 117 PRO A CA 1
ATOM 887 C C . PRO A 1 117 ? 18.817 -9.348 -16.584 1.00 95.25 117 PRO A C 1
ATOM 889 O O . PRO A 1 117 ? 19.367 -10.399 -16.915 1.00 95.25 117 PRO A O 1
ATOM 892 N N . GLY A 1 118 ? 18.686 -8.317 -17.416 1.00 93.12 118 GLY A N 1
ATOM 893 C CA . GLY A 1 118 ? 19.050 -8.321 -18.834 1.00 93.12 118 GLY A CA 1
ATOM 894 C C . GLY A 1 118 ? 17.876 -8.520 -19.799 1.00 93.12 118 GLY A C 1
ATOM 895 O O . GLY A 1 118 ? 18.042 -8.254 -20.991 1.00 93.12 118 GLY A O 1
ATOM 896 N N . ASP A 1 119 ? 16.696 -8.914 -19.312 1.00 94.25 119 ASP A N 1
ATOM 897 C CA . ASP A 1 119 ? 15.504 -9.094 -20.145 1.00 94.25 119 ASP A CA 1
ATOM 898 C C . ASP A 1 119 ? 14.792 -7.767 -20.452 1.00 94.25 119 ASP A C 1
ATOM 900 O O . ASP A 1 119 ? 14.813 -6.810 -19.673 1.00 94.25 119 ASP A O 1
ATOM 904 N N . ASP A 1 120 ? 14.133 -7.716 -21.611 1.00 92.25 120 ASP A N 1
ATOM 905 C CA . ASP A 1 120 ? 13.393 -6.553 -22.108 1.00 92.25 120 ASP A CA 1
ATOM 906 C C . ASP A 1 120 ? 11.951 -6.535 -21.565 1.00 92.25 120 ASP A C 1
ATOM 908 O O . ASP A 1 120 ? 11.155 -7.439 -21.844 1.00 92.25 120 ASP A O 1
ATOM 912 N N . LEU A 1 121 ? 11.599 -5.481 -20.824 1.00 91.44 121 LEU A N 1
ATOM 913 C CA . LEU A 1 121 ? 10.292 -5.282 -20.185 1.00 91.44 121 LEU A CA 1
ATOM 914 C C . LEU A 1 121 ? 9.136 -5.161 -21.180 1.00 91.44 121 LEU A C 1
ATOM 916 O O . LEU A 1 121 ? 8.011 -5.565 -20.882 1.00 91.44 121 LEU A O 1
ATOM 920 N N . HIS A 1 122 ? 9.409 -4.624 -22.371 1.00 88.25 122 HIS A N 1
ATOM 921 C CA . HIS A 1 122 ? 8.392 -4.446 -23.403 1.00 88.25 122 HIS A CA 1
ATOM 922 C C . HIS A 1 122 ? 7.972 -5.790 -24.007 1.00 88.25 122 HIS A C 1
ATOM 924 O O . HIS A 1 122 ? 6.851 -5.959 -24.479 1.00 88.25 122 HIS A O 1
ATOM 930 N N . SER A 1 123 ? 8.886 -6.764 -24.006 1.00 85.69 123 SER A N 1
ATOM 931 C CA . SER A 1 123 ? 8.615 -8.101 -24.534 1.00 85.69 123 SER A CA 1
ATOM 932 C C . SER A 1 123 ? 7.852 -8.997 -23.556 1.00 85.69 123 SER A C 1
ATOM 934 O O . SER A 1 123 ? 7.176 -9.929 -23.988 1.00 85.69 123 SER A O 1
ATOM 936 N N . SER A 1 124 ? 7.950 -8.712 -22.256 1.00 84.31 124 SER A N 1
ATOM 937 C CA . SER A 1 124 ? 7.415 -9.553 -21.185 1.00 84.31 124 SER A CA 1
ATOM 938 C C . SER A 1 124 ? 6.051 -9.101 -20.665 1.00 84.31 124 SER A C 1
ATOM 940 O O . SER A 1 124 ? 5.279 -9.939 -20.205 1.00 84.31 124 SER A O 1
ATOM 942 N N . SER A 1 125 ? 5.708 -7.813 -20.777 1.00 82.88 125 SER A N 1
ATOM 943 C CA . SER A 1 125 ? 4.410 -7.293 -20.340 1.00 82.88 125 SER A CA 1
ATOM 944 C C . SER A 1 125 ? 3.827 -6.313 -21.357 1.00 82.88 125 SER A C 1
ATOM 946 O O . SER A 1 125 ? 4.482 -5.359 -21.765 1.00 82.88 125 SER A O 1
ATOM 948 N N . ALA A 1 126 ? 2.565 -6.521 -21.747 1.00 82.75 126 ALA A N 1
ATOM 949 C CA . ALA A 1 126 ? 1.875 -5.601 -22.657 1.00 82.75 126 ALA A CA 1
ATOM 950 C C . ALA A 1 126 ? 1.673 -4.205 -22.034 1.00 82.75 126 ALA A C 1
ATOM 952 O O . ALA A 1 126 ? 1.629 -3.206 -22.748 1.00 82.75 126 ALA A O 1
ATOM 953 N N . ASP A 1 127 ? 1.597 -4.144 -20.700 1.00 85.56 127 ASP A N 1
ATOM 954 C CA . ASP A 1 127 ? 1.196 -2.945 -19.959 1.00 85.56 127 ASP A CA 1
ATOM 955 C C . ASP A 1 127 ? 2.351 -2.282 -19.185 1.00 85.56 127 ASP A C 1
ATOM 957 O O . ASP A 1 127 ? 2.111 -1.342 -18.416 1.00 85.56 127 ASP A O 1
ATOM 961 N N . GLY A 1 128 ? 3.585 -2.783 -19.343 1.00 88.88 128 GLY A N 1
ATOM 962 C CA . GLY A 1 128 ? 4.781 -2.304 -18.636 1.00 88.88 128 GLY A CA 1
ATOM 963 C C . GLY A 1 128 ? 4.785 -2.599 -17.130 1.00 88.88 128 GLY A C 1
ATOM 964 O O . GLY A 1 128 ? 5.517 -1.949 -16.376 1.00 88.88 128 GLY A O 1
ATOM 965 N N . ALA A 1 129 ? 3.922 -3.512 -16.676 1.00 93.44 129 ALA A N 1
ATOM 966 C CA . ALA A 1 129 ? 3.804 -3.909 -15.280 1.00 93.44 129 ALA A CA 1
ATOM 967 C C . ALA A 1 129 ? 4.864 -4.960 -14.942 1.00 93.44 129 ALA A C 1
ATOM 969 O O . ALA A 1 129 ? 4.893 -6.018 -15.562 1.00 93.44 129 ALA A O 1
ATOM 970 N N . VAL A 1 130 ? 5.702 -4.682 -13.945 1.00 95.38 130 VAL A N 1
ATOM 971 C CA . VAL A 1 130 ? 6.800 -5.574 -13.534 1.00 95.38 130 VAL A CA 1
ATOM 972 C C . VAL A 1 130 ? 6.472 -6.373 -12.281 1.00 95.38 130 VAL A C 1
ATOM 974 O O . VAL A 1 130 ? 6.994 -7.464 -12.096 1.00 95.38 130 VAL A O 1
ATOM 977 N N . ALA A 1 131 ? 5.590 -5.859 -11.428 1.00 96.50 131 ALA A N 1
ATOM 978 C CA . ALA A 1 131 ? 5.184 -6.520 -10.198 1.00 96.50 131 ALA A CA 1
ATOM 979 C C . ALA A 1 131 ? 3.762 -6.116 -9.804 1.00 96.50 131 ALA A C 1
ATOM 981 O O . ALA A 1 131 ? 3.224 -5.119 -10.299 1.00 96.50 131 ALA A O 1
ATOM 982 N N . VAL A 1 132 ? 3.166 -6.874 -8.888 1.00 96.50 132 VAL A N 1
ATOM 983 C CA . VAL A 1 132 ? 1.865 -6.577 -8.285 1.00 96.50 132 VAL A CA 1
ATOM 984 C C . VAL A 1 132 ? 2.037 -6.425 -6.781 1.00 96.50 132 VAL A C 1
ATOM 986 O O . VAL A 1 132 ? 2.606 -7.286 -6.109 1.00 96.50 132 VAL A O 1
ATOM 989 N N . ILE A 1 133 ? 1.527 -5.318 -6.254 1.00 96.50 133 ILE A N 1
ATOM 990 C CA . ILE A 1 133 ? 1.527 -5.011 -4.829 1.00 96.50 133 ILE A CA 1
ATOM 991 C C . ILE A 1 133 ? 0.101 -5.183 -4.319 1.00 96.50 133 ILE A C 1
ATOM 993 O O . ILE A 1 133 ? -0.808 -4.488 -4.771 1.00 96.50 133 ILE A O 1
ATOM 997 N N . GLN A 1 134 ? -0.099 -6.079 -3.357 1.00 95.88 134 GLN A N 1
ATOM 998 C CA . GLN A 1 134 ? -1.326 -6.093 -2.575 1.00 95.88 134 GLN A CA 1
ATOM 999 C C . GLN A 1 134 ? -1.260 -4.920 -1.612 1.00 95.88 134 GLN A C 1
ATOM 1001 O O . GLN A 1 134 ? -0.421 -4.902 -0.705 1.00 95.88 134 GLN A O 1
ATOM 1006 N N . LEU A 1 135 ? -2.144 -3.948 -1.808 1.00 91.56 135 LEU A N 1
ATOM 1007 C CA . LEU A 1 135 ? -2.285 -2.832 -0.895 1.00 91.56 135 LEU A CA 1
ATOM 1008 C C . LEU A 1 135 ? -2.610 -3.400 0.479 1.00 91.56 135 LEU A C 1
ATOM 1010 O O . LEU A 1 135 ? -3.610 -4.093 0.674 1.00 91.56 135 LEU A O 1
ATOM 1014 N N . GLN A 1 136 ? -1.733 -3.116 1.434 1.00 85.44 136 GLN A N 1
ATOM 1015 C CA . GLN A 1 136 ? -2.147 -3.192 2.815 1.00 85.44 136 GLN A CA 1
ATOM 1016 C C . GLN A 1 136 ? -2.939 -1.913 3.022 1.00 85.44 136 GLN A C 1
ATOM 1018 O O . GLN A 1 136 ? -2.378 -0.829 2.847 1.00 85.44 136 GLN A O 1
ATOM 1023 N N . GLU A 1 137 ? -4.232 -2.026 3.340 1.00 74.94 137 GLU A N 1
ATOM 1024 C CA . GLU A 1 137 ? -4.963 -0.887 3.890 1.00 74.94 137 GLU A CA 1
ATOM 1025 C C . GLU A 1 137 ? -4.062 -0.314 4.974 1.00 74.94 137 GLU A C 1
ATOM 1027 O O . GLU A 1 137 ? -3.754 -1.037 5.928 1.00 74.94 137 GLU A O 1
ATOM 1032 N N . GLU A 1 138 ? -3.531 0.900 4.756 1.00 59.22 138 GLU A N 1
ATOM 1033 C CA . GLU A 1 138 ? -2.628 1.529 5.709 1.00 59.22 138 GLU A CA 1
ATOM 1034 C C . GLU A 1 138 ? -3.349 1.436 7.037 1.00 59.22 138 GLU A C 1
ATOM 1036 O O . GLU A 1 138 ? -4.388 2.074 7.236 1.00 59.22 138 GLU A O 1
ATOM 1041 N N . MET A 1 139 ? -2.847 0.561 7.914 1.00 50.84 139 MET A N 1
ATOM 1042 C CA . MET A 1 139 ? -3.350 0.485 9.261 1.00 50.84 139 MET A CA 1
ATOM 1043 C C . MET A 1 139 ? -3.007 1.851 9.802 1.00 50.84 139 MET A C 1
ATOM 1045 O O . MET A 1 139 ? -1.849 2.106 10.140 1.00 50.84 139 MET A O 1
ATOM 1049 N N . LEU A 1 140 ? -3.983 2.761 9.790 1.00 49.28 140 LEU A N 1
ATOM 1050 C CA . LEU A 1 140 ? -3.836 4.036 10.441 1.00 49.28 140 LEU A CA 1
ATOM 1051 C C . LEU A 1 140 ? -3.371 3.646 11.832 1.00 49.28 140 LEU A C 1
ATOM 1053 O O . LEU A 1 140 ? -4.101 3.002 12.591 1.00 49.28 140 LEU A O 1
ATOM 1057 N N . THR A 1 141 ? -2.135 4.012 12.154 1.00 51.75 141 THR A N 1
ATOM 1058 C CA . THR A 1 141 ? -1.624 4.063 13.518 1.00 51.75 141 THR A CA 1
ATOM 1059 C C . THR A 1 141 ? -2.355 5.211 14.213 1.00 51.75 141 THR A C 1
ATOM 1061 O O . THR A 1 141 ? -1.780 6.167 14.719 1.00 51.75 141 THR A O 1
ATOM 1064 N N . GLY A 1 142 ? -3.685 5.158 14.158 1.00 56.53 142 GLY A N 1
ATOM 1065 C CA . GLY A 1 142 ? -4.585 6.062 14.811 1.00 56.53 142 GLY A CA 1
ATOM 1066 C C . GLY A 1 142 ? -4.440 5.854 16.302 1.00 56.53 142 GLY A C 1
ATOM 1067 O O . GLY A 1 142 ? -4.133 4.760 16.787 1.00 56.53 142 GLY A O 1
ATOM 1068 N N . ALA A 1 143 ? -4.655 6.935 17.041 1.00 66.19 143 ALA A N 1
ATOM 1069 C CA . ALA A 1 143 ? -4.774 6.858 18.479 1.00 66.19 143 ALA A CA 1
ATOM 1070 C C . ALA A 1 143 ? -5.792 5.765 18.829 1.00 66.19 143 ALA A C 1
ATOM 1072 O O . ALA A 1 143 ? -6.946 5.830 18.402 1.00 66.19 143 ALA A O 1
ATOM 1073 N N . ALA A 1 144 ? -5.352 4.763 19.595 1.00 72.81 144 ALA A N 1
ATOM 1074 C CA . ALA A 1 144 ? -6.253 3.759 20.136 1.00 72.81 144 ALA A CA 1
ATOM 1075 C C . ALA A 1 144 ? -7.428 4.473 20.814 1.00 72.81 144 ALA A C 1
ATOM 1077 O O . ALA A 1 144 ? -7.217 5.433 21.564 1.00 72.81 144 ALA A O 1
ATOM 1078 N N . VAL A 1 145 ? -8.654 4.022 20.540 1.00 82.44 145 VAL A N 1
ATOM 1079 C CA . VAL A 1 145 ? -9.841 4.521 21.236 1.00 82.44 145 VAL A CA 1
ATOM 1080 C C . VAL A 1 145 ? -9.621 4.284 22.729 1.00 82.44 145 VAL A C 1
ATOM 1082 O O . VAL A 1 145 ? -9.560 3.143 23.183 1.00 82.44 145 VAL A O 1
ATOM 1085 N N . ARG A 1 146 ? -9.430 5.366 23.488 1.00 83.88 146 ARG A N 1
ATOM 1086 C CA . ARG A 1 146 ? -9.236 5.296 24.937 1.00 83.88 146 ARG A CA 1
ATOM 1087 C C . ARG A 1 146 ? -10.599 5.350 25.611 1.00 83.88 146 ARG A C 1
ATOM 1089 O O . ARG A 1 146 ? -11.274 6.373 25.563 1.00 83.88 146 ARG A O 1
ATOM 1096 N N . CYS A 1 147 ? -10.978 4.237 26.219 1.00 87.88 147 CYS A N 1
ATOM 1097 C CA . CYS A 1 147 ? -12.093 4.159 27.154 1.00 87.88 147 CYS A CA 1
ATOM 1098 C C . CYS A 1 147 ? -11.630 4.536 28.571 1.00 87.88 147 CYS A C 1
ATOM 1100 O O . CYS A 1 147 ? -10.427 4.704 28.805 1.00 87.88 147 CYS A O 1
ATOM 1102 N N . GLU A 1 148 ? -12.565 4.661 29.517 1.00 89.31 148 GLU A N 1
ATOM 1103 C CA . GLU A 1 148 ? -12.201 4.861 30.922 1.00 89.31 148 GLU A CA 1
ATOM 1104 C C . GLU A 1 148 ? -11.286 3.728 31.432 1.00 89.31 148 GLU A C 1
ATOM 1106 O O . GLU A 1 148 ? -11.519 2.554 31.123 1.00 89.31 148 GLU A O 1
ATOM 1111 N N . PRO A 1 149 ? -10.226 4.051 32.198 1.00 88.81 149 PRO A N 1
ATOM 1112 C CA . PRO A 1 149 ? -9.341 3.043 32.767 1.00 88.81 149 PRO A CA 1
ATOM 1113 C C . PRO A 1 149 ? -10.110 2.064 33.658 1.00 88.81 149 PRO A C 1
ATOM 1115 O O . PRO A 1 149 ? -10.843 2.479 34.550 1.00 88.81 149 PRO A O 1
ATOM 1118 N N . GLY A 1 150 ? -9.898 0.764 33.447 1.00 88.88 150 GLY A N 1
ATOM 1119 C CA . GLY A 1 150 ? -10.563 -0.287 34.221 1.00 88.88 150 GLY A CA 1
ATOM 1120 C C . GLY A 1 150 ? -11.959 -0.667 33.722 1.00 88.88 150 GLY A C 1
ATOM 1121 O O . GLY A 1 150 ? -12.568 -1.550 34.316 1.00 88.88 150 GLY A O 1
ATOM 1122 N N . ALA A 1 151 ? -12.450 -0.055 32.640 1.00 92.94 151 ALA A N 1
ATOM 1123 C CA . ALA A 1 151 ? -13.681 -0.496 31.999 1.00 92.94 151 ALA A CA 1
ATOM 1124 C C . ALA A 1 151 ? -13.493 -1.853 31.291 1.00 92.94 151 ALA A C 1
ATOM 1126 O O . ALA A 1 151 ? -12.457 -2.108 30.670 1.00 92.94 151 ALA A O 1
ATOM 1127 N N . THR A 1 152 ? -14.511 -2.709 31.353 1.00 91.56 152 THR A N 1
ATOM 1128 C CA . THR A 1 152 ? -14.553 -4.008 30.668 1.00 91.56 152 THR A CA 1
ATOM 1129 C C . THR A 1 152 ? -15.245 -3.855 29.320 1.00 91.56 152 THR A C 1
ATOM 1131 O O . THR A 1 152 ? -16.287 -3.212 29.219 1.00 91.56 152 THR A O 1
ATOM 1134 N N . PHE A 1 153 ? -14.690 -4.427 28.256 1.00 91.44 153 PHE A N 1
ATOM 1135 C CA . PHE A 1 153 ? -15.321 -4.361 26.939 1.00 91.44 153 PHE A CA 1
ATOM 1136 C C . PHE A 1 153 ? -16.574 -5.237 26.858 1.00 91.44 153 PHE A C 1
ATOM 1138 O O . PHE A 1 153 ? -16.525 -6.412 27.211 1.00 91.44 153 PHE A O 1
ATOM 1145 N N . GLU A 1 154 ? -17.671 -4.669 26.347 1.00 93.94 154 GLU A N 1
ATOM 1146 C CA . GLU A 1 154 ? -18.945 -5.378 26.190 1.00 93.94 154 GLU A CA 1
ATOM 1147 C C . GLU A 1 154 ? -19.241 -5.663 24.708 1.00 93.94 154 GLU A C 1
ATOM 1149 O O . GLU A 1 154 ? -19.501 -6.804 24.327 1.00 93.94 154 GLU A O 1
ATOM 1154 N N . LEU A 1 155 ? -19.206 -4.631 23.853 1.00 92.19 155 LEU A N 1
ATOM 1155 C CA . LEU A 1 155 ? -19.635 -4.743 22.457 1.00 92.19 155 LEU A CA 1
ATOM 1156 C C . LEU A 1 155 ? -18.946 -3.726 21.544 1.00 92.19 155 LEU A C 1
ATOM 1158 O O . LEU A 1 155 ? -18.796 -2.557 21.889 1.00 92.19 155 LEU A O 1
ATOM 1162 N N . LEU A 1 156 ? -18.619 -4.146 20.323 1.00 92.56 156 LEU A N 1
ATOM 1163 C CA . LEU A 1 156 ? -18.203 -3.247 19.250 1.00 92.56 156 LEU A CA 1
ATOM 1164 C C . LEU A 1 156 ? -19.437 -2.732 18.490 1.00 92.56 156 LEU A C 1
ATOM 1166 O O . LEU A 1 156 ? -20.259 -3.526 18.036 1.00 92.56 156 LEU A O 1
ATOM 1170 N N . LEU A 1 157 ? -19.564 -1.413 18.338 1.00 94.44 157 LEU A N 1
ATOM 1171 C CA . LEU A 1 157 ? -20.684 -0.773 17.631 1.00 94.44 157 LEU A CA 1
ATOM 1172 C C . LEU A 1 157 ? -20.422 -0.592 16.131 1.00 94.44 157 LEU A C 1
ATOM 1174 O O . LEU A 1 157 ? -21.356 -0.403 15.355 1.00 94.44 157 LEU A O 1
ATOM 1178 N N . VAL A 1 158 ? -19.155 -0.652 15.727 1.00 92.19 158 VAL A N 1
ATOM 1179 C CA . VAL A 1 158 ? -18.688 -0.393 14.363 1.00 92.19 158 VAL A CA 1
ATOM 1180 C C . VAL A 1 158 ? -17.923 -1.614 13.861 1.00 92.19 158 VAL A C 1
ATOM 1182 O O . VAL A 1 158 ? -17.192 -2.237 14.621 1.00 92.19 158 VAL A O 1
ATOM 1185 N N . ARG A 1 159 ? -18.081 -2.000 12.592 1.00 84.25 159 ARG A N 1
ATOM 1186 C CA . ARG A 1 159 ? -17.354 -3.156 12.041 1.00 84.25 159 ARG A CA 1
ATOM 1187 C C . ARG A 1 159 ? -15.902 -2.791 11.733 1.00 84.25 159 ARG A C 1
ATOM 1189 O O . ARG A 1 159 ? -15.607 -1.653 11.379 1.00 84.25 159 ARG A O 1
ATOM 1196 N N . SER A 1 160 ? -15.003 -3.772 11.812 1.00 81.38 160 SER A N 1
ATOM 1197 C CA . SER A 1 160 ? -13.666 -3.624 11.229 1.00 81.38 160 SER A CA 1
ATOM 1198 C C . SER A 1 160 ? -13.765 -3.251 9.746 1.00 81.38 160 SER A C 1
ATOM 1200 O O . SER A 1 160 ? -14.639 -3.753 9.039 1.00 81.38 160 SER A O 1
ATOM 1202 N N . GLY A 1 161 ? -12.907 -2.335 9.306 1.00 76.44 161 GLY A N 1
ATOM 1203 C CA . GLY A 1 161 ? -12.907 -1.717 7.980 1.00 76.44 161 GLY A CA 1
ATOM 1204 C C . GLY A 1 161 ? -13.864 -0.529 7.828 1.00 76.44 161 GLY A C 1
ATOM 1205 O O . GLY A 1 161 ? -13.818 0.169 6.822 1.00 76.44 161 GLY A O 1
ATOM 1206 N N . SER A 1 162 ? -14.741 -0.243 8.797 1.00 84.88 162 SER A N 1
ATOM 1207 C CA . SER A 1 162 ? -15.645 0.909 8.692 1.00 84.88 162 SER A CA 1
ATOM 1208 C C . SER A 1 162 ? -14.921 2.236 8.934 1.00 84.88 162 SER A C 1
ATOM 1210 O O . SER A 1 162 ? -14.137 2.366 9.876 1.00 84.88 162 SER A O 1
ATOM 1212 N N . ALA A 1 163 ? -15.245 3.233 8.107 1.00 84.50 163 ALA A N 1
ATOM 1213 C CA . ALA A 1 163 ? -14.848 4.620 8.317 1.00 84.50 163 ALA A CA 1
ATOM 1214 C C . ALA A 1 163 ? -15.627 5.238 9.490 1.00 84.50 163 ALA A C 1
ATOM 1216 O O . ALA A 1 163 ? -16.837 5.039 9.611 1.00 84.50 163 ALA A O 1
ATOM 1217 N N . VAL A 1 164 ? -14.940 6.014 10.324 1.00 90.50 164 VAL A N 1
ATOM 1218 C CA . VAL A 1 164 ? -15.494 6.752 11.466 1.00 90.50 164 VAL A CA 1
ATOM 1219 C C . VAL A 1 164 ? -14.964 8.184 11.481 1.00 90.50 164 VAL A C 1
ATOM 1221 O O . VAL A 1 164 ? -13.844 8.453 11.042 1.00 90.50 164 VAL A O 1
ATOM 1224 N N . GLN A 1 165 ? -15.760 9.113 11.997 1.00 91.56 165 GLN A N 1
ATOM 1225 C CA . GLN A 1 165 ? -15.385 10.502 12.253 1.00 91.56 165 GLN A CA 1
ATOM 1226 C C . GLN A 1 165 ? -15.024 10.716 13.734 1.00 91.56 165 GLN A C 1
ATOM 1228 O O . GLN A 1 165 ? -15.434 9.931 14.593 1.00 91.56 165 GLN A O 1
ATOM 1233 N N . PRO A 1 166 ? -14.266 11.777 14.078 1.00 93.12 166 PRO A N 1
ATOM 1234 C CA . PRO A 1 166 ? -14.023 12.126 15.474 1.00 93.12 166 PRO A CA 1
ATOM 1235 C C . PRO A 1 166 ? -15.340 12.286 16.244 1.00 93.12 166 PRO A C 1
ATOM 1237 O O . PRO A 1 166 ? -16.228 13.028 15.831 1.00 93.12 166 PRO A O 1
ATOM 1240 N N . GLY A 1 167 ? -15.450 11.613 17.386 1.00 93.62 167 GLY A N 1
ATOM 1241 C CA . GLY A 1 167 ? -16.646 11.605 18.223 1.00 93.62 167 GLY A CA 1
ATOM 1242 C C . GLY A 1 167 ? -17.643 10.487 17.909 1.00 93.62 167 GLY A C 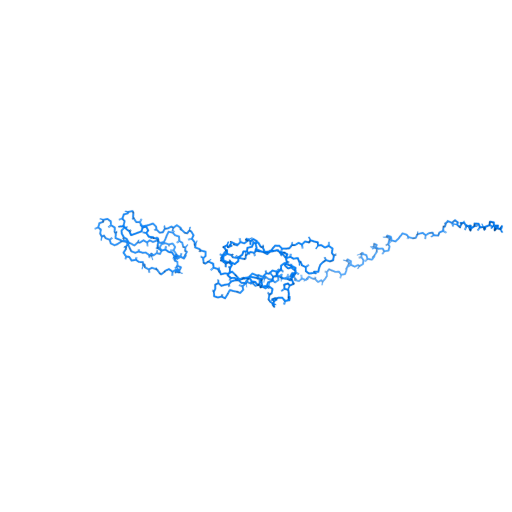1
ATOM 1243 O O . GLY A 1 167 ? -18.555 10.279 18.717 1.00 93.62 167 GLY A O 1
ATOM 1244 N N . ASP A 1 168 ? -17.471 9.734 16.820 1.00 95.50 168 ASP A N 1
ATOM 1245 C CA . ASP A 1 168 ? -18.364 8.621 16.493 1.00 95.50 168 ASP A CA 1
ATOM 1246 C C . ASP A 1 168 ? -18.281 7.510 17.546 1.00 95.50 168 ASP A C 1
ATOM 1248 O O . ASP A 1 168 ? -17.196 7.224 18.062 1.00 95.50 168 ASP A O 1
ATOM 1252 N N . PRO A 1 169 ? -19.412 6.881 17.905 1.00 95.56 169 PRO A N 1
ATOM 1253 C CA . PRO A 1 169 ? -19.434 5.788 18.865 1.00 95.56 169 PRO A CA 1
ATOM 1254 C C . PRO A 1 169 ? -18.817 4.528 18.247 1.00 95.56 169 PRO A C 1
ATOM 1256 O O . PRO A 1 169 ? -19.271 4.054 17.213 1.00 95.56 169 PRO A O 1
ATOM 1259 N N . VAL A 1 170 ? -17.798 3.967 18.897 1.00 94.56 170 VAL A N 1
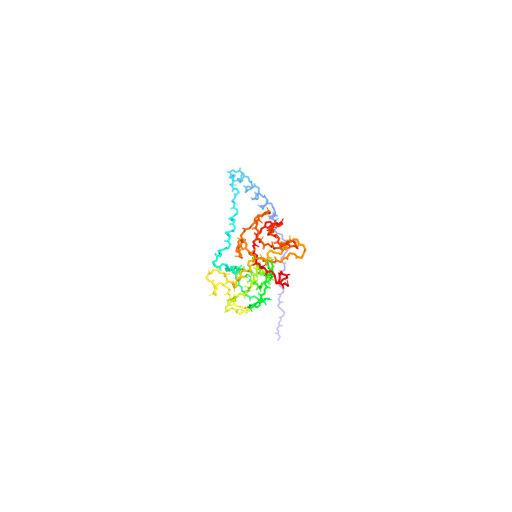ATOM 1260 C CA . VAL A 1 170 ? -17.030 2.821 18.382 1.00 94.56 170 VAL A CA 1
ATOM 1261 C C . VAL A 1 170 ? -17.328 1.536 19.150 1.00 94.56 170 VAL A C 1
ATOM 1263 O O . VAL A 1 170 ? -17.451 0.467 18.552 1.00 94.56 170 VAL A O 1
ATOM 1266 N N . ALA A 1 171 ? -17.455 1.625 20.473 1.00 93.94 171 ALA A N 1
ATOM 1267 C CA . ALA A 1 171 ? -17.666 0.479 21.352 1.00 93.94 171 ALA A CA 1
ATOM 1268 C C . ALA A 1 171 ? -18.496 0.865 22.580 1.00 93.94 171 ALA A C 1
ATOM 1270 O O . ALA A 1 171 ? -18.528 2.031 22.978 1.00 93.94 171 ALA A O 1
ATOM 1271 N N . LEU A 1 172 ? -19.126 -0.130 23.195 1.00 94.94 172 LEU A N 1
ATOM 1272 C CA . LEU A 1 172 ? -19.690 -0.068 24.535 1.00 94.94 172 LEU A CA 1
ATOM 1273 C C . LEU A 1 172 ? -18.767 -0.810 25.496 1.00 94.94 172 LEU A C 1
ATOM 1275 O O . LEU A 1 172 ? -18.335 -1.936 25.229 1.00 94.94 172 LEU A O 1
ATOM 1279 N N . VAL A 1 173 ? -18.491 -0.168 26.621 1.00 94.81 173 VAL A N 1
ATOM 1280 C CA . VAL A 1 173 ? -17.743 -0.736 27.739 1.00 94.81 173 VAL A CA 1
ATOM 1281 C C . VAL A 1 173 ? -18.573 -0.622 29.007 1.00 94.81 173 VAL A C 1
ATOM 1283 O O . VAL A 1 173 ? -19.437 0.245 29.109 1.00 94.81 173 VAL A O 1
ATOM 1286 N N . ARG A 1 174 ? -18.313 -1.491 29.973 1.00 96.25 174 ARG A N 1
ATOM 1287 C CA . ARG A 1 174 ? -18.884 -1.438 31.310 1.00 96.25 174 ARG A CA 1
ATOM 1288 C C . ARG A 1 174 ? -17.871 -0.804 32.257 1.00 96.25 174 ARG A C 1
ATOM 1290 O O . ARG A 1 174 ? -16.740 -1.279 32.334 1.00 96.25 174 ARG A O 1
ATOM 1297 N N . ASP A 1 175 ? -18.239 0.279 32.924 1.00 95.56 175 ASP A N 1
ATOM 1298 C CA . ASP A 1 175 ? -17.349 0.987 33.847 1.00 95.56 175 ASP A CA 1
ATOM 1299 C C . ASP A 1 175 ? -17.205 0.265 35.204 1.00 95.56 175 ASP A C 1
ATOM 1301 O O . ASP A 1 175 ? -17.764 -0.811 35.436 1.00 95.56 175 ASP A O 1
ATOM 1305 N N . ALA A 1 176 ? -16.452 0.869 36.130 1.00 94.25 176 ALA A N 1
ATOM 1306 C CA . ALA A 1 176 ? -16.238 0.321 37.471 1.00 94.25 176 ALA A CA 1
ATOM 1307 C C . ALA A 1 176 ? -17.511 0.278 38.345 1.00 94.25 176 ALA A C 1
ATOM 1309 O O . ALA A 1 176 ? -17.531 -0.434 39.350 1.00 94.25 176 ALA A O 1
ATOM 1310 N N . MET A 1 177 ? -18.558 1.034 37.997 1.00 95.50 177 MET A N 1
ATOM 1311 C CA . MET A 1 177 ? -19.862 1.014 38.672 1.00 95.50 177 MET A CA 1
ATOM 1312 C C . MET A 1 177 ? -20.820 -0.012 38.052 1.00 95.50 177 MET A C 1
ATOM 1314 O O . MET A 1 177 ? -21.877 -0.283 38.619 1.00 95.50 177 MET A O 1
ATOM 1318 N N . GLY A 1 178 ? -20.438 -0.627 36.931 1.00 95.44 178 GLY A N 1
ATOM 1319 C CA . GLY A 1 178 ? -21.261 -1.580 36.202 1.00 95.44 178 GLY A CA 1
ATOM 1320 C C . GLY A 1 178 ? -22.164 -0.937 35.146 1.00 95.44 178 GLY A C 1
ATOM 1321 O O . GLY A 1 178 ? -22.968 -1.660 34.554 1.00 95.44 178 GLY A O 1
ATOM 1322 N N . GLU A 1 179 ? -22.037 0.365 34.886 1.00 97.50 179 GLU A N 1
ATOM 1323 C CA . GLU A 1 179 ? -22.837 1.104 33.906 1.00 97.50 179 GLU A CA 1
ATOM 1324 C C . GLU A 1 179 ? -22.235 1.000 32.499 1.00 97.50 179 GLU A C 1
ATOM 1326 O O . GLU A 1 179 ? -21.021 0.875 32.324 1.00 97.50 179 GLU A O 1
ATOM 1331 N N . LEU A 1 180 ? -23.088 1.036 31.470 1.00 96.88 180 LEU A N 1
ATOM 1332 C CA . LEU A 1 180 ? -22.640 0.993 30.075 1.00 96.88 180 LEU A CA 1
ATOM 1333 C C . LEU A 1 180 ? -22.251 2.392 29.587 1.00 96.88 180 LEU A C 1
ATOM 1335 O O . LEU A 1 180 ? -23.092 3.283 29.462 1.00 96.88 180 LEU A O 1
ATOM 1339 N N . VAL A 1 181 ? -20.982 2.557 29.224 1.00 96.88 181 VAL A N 1
ATOM 1340 C CA . VAL A 1 181 ? -20.399 3.793 28.700 1.00 96.88 181 VAL A CA 1
ATOM 1341 C C . VAL A 1 181 ? -19.990 3.594 27.242 1.00 96.88 181 VAL A C 1
ATOM 1343 O O . VAL A 1 181 ? -19.473 2.553 26.841 1.00 96.88 181 VAL A O 1
ATOM 1346 N N . THR A 1 182 ? -20.232 4.607 26.409 1.00 96.38 182 THR A N 1
ATOM 1347 C CA . THR A 1 182 ? -19.858 4.574 24.989 1.00 96.38 182 THR A CA 1
ATOM 1348 C C . THR A 1 182 ? -18.471 5.165 24.775 1.00 96.38 182 THR A C 1
ATOM 1350 O O . THR A 1 182 ? -18.245 6.341 25.062 1.00 96.38 182 THR A O 1
ATOM 1353 N N . CYS A 1 183 ? -17.564 4.387 24.190 1.00 94.56 183 CYS A N 1
ATOM 1354 C CA . CYS A 1 183 ? -16.267 4.881 23.745 1.00 94.56 183 CYS A CA 1
ATOM 1355 C C . CYS A 1 183 ? -16.376 5.489 22.352 1.00 94.56 183 CYS A C 1
ATOM 1357 O O . CYS A 1 183 ? -16.991 4.907 21.454 1.00 94.56 183 CYS A O 1
ATOM 1359 N N . ARG A 1 184 ? -15.763 6.659 22.171 1.00 94.31 184 ARG A N 1
ATOM 1360 C CA . ARG A 1 184 ? -15.845 7.442 20.935 1.00 94.31 184 ARG A CA 1
ATOM 1361 C C . ARG A 1 184 ? -14.492 7.554 20.247 1.00 94.31 184 ARG A C 1
ATOM 1363 O O . ARG A 1 184 ? -13.459 7.597 20.914 1.00 94.31 184 ARG A O 1
ATOM 1370 N N . ALA A 1 185 ? -14.502 7.622 18.920 1.00 92.19 185 ALA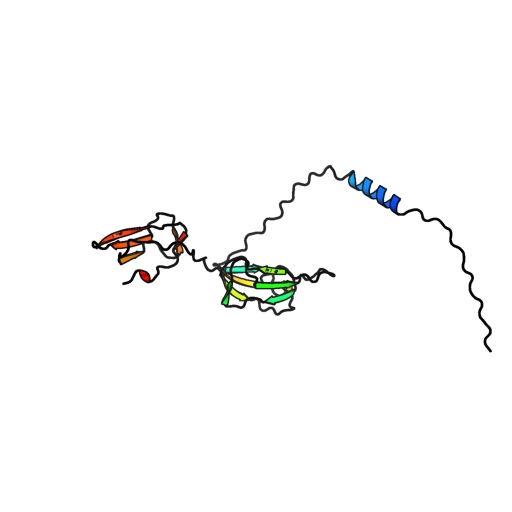 A N 1
ATOM 1371 C CA . ALA A 1 185 ? -13.298 7.781 18.117 1.00 92.19 185 ALA A CA 1
ATOM 1372 C C . ALA A 1 185 ? -12.606 9.123 18.442 1.00 92.19 185 ALA A C 1
ATOM 1374 O O . ALA A 1 185 ? -13.240 10.172 18.323 1.00 92.19 185 ALA A O 1
ATOM 1375 N N . PRO A 1 186 ? -11.323 9.139 18.849 1.00 89.94 186 PRO A N 1
ATOM 1376 C CA . PRO A 1 186 ? -10.614 10.391 19.124 1.00 89.94 186 PRO A CA 1
ATOM 1377 C C . PRO A 1 186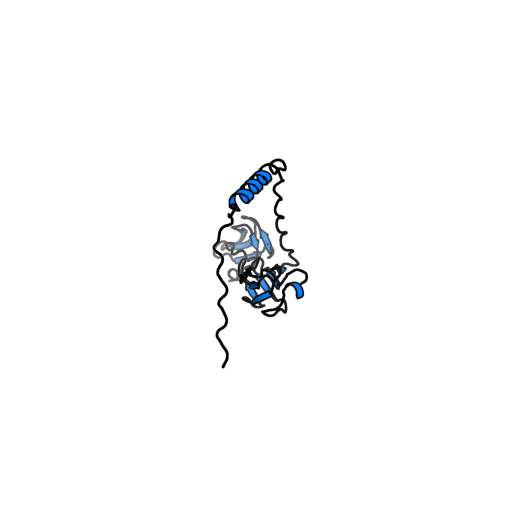 ? -10.247 11.148 17.839 1.00 89.94 186 PRO A C 1
ATOM 1379 O O . PRO A 1 186 ? -10.114 12.368 17.853 1.00 89.94 186 PRO A O 1
ATOM 1382 N N . LEU A 1 187 ? -10.075 10.418 16.734 1.00 86.88 187 LEU A N 1
ATOM 1383 C CA . LEU A 1 187 ? -9.717 10.909 15.406 1.00 86.88 187 LEU A CA 1
ATOM 1384 C C . LEU A 1 187 ? -10.563 10.176 14.360 1.00 86.88 187 LEU A C 1
ATOM 1386 O O . LEU A 1 187 ? -11.070 9.087 14.629 1.00 86.88 187 LEU A O 1
ATOM 1390 N N . GLY A 1 188 ? -10.699 10.769 13.174 1.00 82.69 188 GLY A N 1
ATOM 1391 C CA . GLY A 1 188 ? -11.329 10.107 12.036 1.00 82.69 188 GLY A CA 1
ATOM 1392 C C . GLY A 1 188 ? -10.379 9.106 11.382 1.00 82.69 188 GLY A C 1
ATOM 1393 O O . GLY A 1 188 ? -9.161 9.286 11.431 1.00 82.69 188 GLY A O 1
ATOM 1394 N N . GLY A 1 189 ? -10.927 8.059 10.775 1.00 84.81 189 GLY A N 1
ATOM 1395 C CA . GLY A 1 189 ? -10.144 7.005 10.133 1.00 84.81 189 GLY A CA 1
ATOM 1396 C C . GLY A 1 189 ? -10.950 5.735 9.899 1.00 84.81 189 GLY A C 1
ATOM 1397 O O . GLY A 1 189 ? -12.176 5.764 9.925 1.00 84.81 189 GLY A O 1
ATOM 1398 N N . TYR A 1 190 ? -10.254 4.621 9.698 1.00 81.75 190 TYR A N 1
ATOM 1399 C CA . TYR A 1 190 ? -10.845 3.296 9.531 1.00 81.75 190 TYR A CA 1
ATOM 1400 C C . TYR A 1 190 ? -10.587 2.444 10.772 1.00 81.75 190 TYR A C 1
ATOM 1402 O O . TYR A 1 190 ? -9.494 2.474 11.344 1.00 81.75 190 TYR A O 1
ATOM 1410 N N . LEU A 1 191 ? -11.594 1.690 11.212 1.00 80.94 191 LEU A N 1
ATOM 1411 C CA . LEU A 1 191 ? -11.459 0.801 12.360 1.00 80.94 191 LEU A CA 1
ATOM 1412 C C . LEU A 1 191 ? -10.737 -0.484 11.954 1.00 80.94 191 LEU A C 1
ATOM 1414 O O . LEU A 1 191 ? -11.313 -1.336 11.297 1.00 80.94 191 LEU A O 1
ATOM 1418 N N . VAL A 1 192 ? -9.483 -0.645 12.357 1.00 73.50 192 VAL A N 1
ATOM 1419 C CA . VAL A 1 192 ? -8.658 -1.769 11.896 1.00 73.50 192 VAL A CA 1
ATOM 1420 C C . VAL A 1 192 ? -8.889 -3.019 12.755 1.00 73.50 192 VAL A C 1
ATOM 1422 O O . VAL A 1 192 ? -9.477 -4.009 12.319 1.00 73.50 192 VAL A O 1
ATOM 1425 N N . THR A 1 193 ? -8.471 -2.967 14.019 1.00 70.81 193 THR A N 1
ATOM 1426 C CA . THR A 1 193 ? -8.450 -4.129 14.918 1.00 70.81 193 THR A CA 1
ATOM 1427 C C . THR A 1 193 ? -8.793 -3.737 16.346 1.00 70.81 193 THR A C 1
ATOM 1429 O O . THR A 1 193 ? -8.321 -2.717 16.849 1.00 70.81 193 THR A O 1
ATOM 1432 N N . VAL A 1 194 ? -9.551 -4.593 17.031 1.00 66.88 194 VAL A N 1
ATOM 1433 C CA . VAL A 1 194 ? -9.756 -4.509 18.481 1.00 66.88 194 VAL A CA 1
ATOM 1434 C C . VAL A 1 194 ? -8.620 -5.278 19.153 1.00 66.88 194 VAL A C 1
ATOM 1436 O O . VAL A 1 194 ? -8.534 -6.498 19.037 1.00 66.88 194 VAL A O 1
ATOM 1439 N N . GLY A 1 195 ? -7.700 -4.564 19.803 1.00 62.69 195 GLY A N 1
ATOM 1440 C CA . GLY A 1 195 ? -6.579 -5.195 20.499 1.00 62.69 195 GLY A CA 1
ATOM 1441 C C . GLY A 1 195 ? -7.041 -6.018 21.717 1.00 62.69 195 GLY A C 1
ATOM 1442 O O . GLY A 1 195 ? -7.991 -5.623 22.393 1.00 62.69 195 GLY A O 1
ATOM 1443 N N . PRO A 1 196 ? -6.340 -7.113 22.075 1.00 54.09 196 PRO A N 1
ATOM 1444 C CA . PRO A 1 196 ? -6.710 -8.002 23.187 1.00 54.09 196 PRO A CA 1
ATOM 1445 C C . PRO A 1 196 ? -6.574 -7.369 24.584 1.00 54.09 196 PRO A C 1
ATOM 1447 O O . PRO A 1 196 ? -6.916 -7.994 25.582 1.00 54.09 196 PRO A O 1
ATOM 1450 N N . GLN A 1 197 ? -6.093 -6.125 24.679 1.00 56.31 197 GLN A N 1
ATOM 1451 C CA . GLN A 1 197 ? -5.888 -5.403 25.944 1.00 56.31 197 GLN A CA 1
ATOM 1452 C C . GLN A 1 197 ? -7.191 -5.111 26.714 1.00 56.31 197 GLN A C 1
ATOM 1454 O O . GLN A 1 197 ? -7.127 -4.668 27.855 1.00 56.31 197 GLN A O 1
ATOM 1459 N N . LEU A 1 198 ? -8.357 -5.363 26.113 1.00 50.53 198 LEU A N 1
ATOM 1460 C CA . LEU A 1 198 ? -9.669 -5.159 26.730 1.00 50.53 198 LEU A CA 1
ATOM 1461 C C . LEU A 1 198 ? -10.277 -6.426 27.364 1.00 50.53 198 LEU A C 1
ATOM 1463 O O . LEU A 1 198 ? -11.389 -6.364 27.882 1.00 50.53 198 LEU A O 1
ATOM 1467 N N . VAL A 1 199 ? -9.569 -7.562 27.333 1.00 42.22 199 VAL A N 1
ATOM 1468 C CA . VAL A 1 199 ? -10.023 -8.825 27.934 1.00 42.22 199 VAL A CA 1
ATOM 1469 C C . VAL A 1 199 ? -9.140 -9.154 29.139 1.00 42.22 199 VAL A C 1
ATOM 1471 O O . VAL A 1 199 ? -8.112 -9.819 29.004 1.00 42.22 199 VAL A O 1
ATOM 1474 N N . ARG A 1 200 ? -9.510 -8.669 30.325 1.00 45.12 200 ARG A N 1
ATOM 1475 C CA . ARG A 1 200 ? -9.021 -9.195 31.606 1.00 45.12 200 ARG A CA 1
ATOM 1476 C C . ARG A 1 200 ? -10.138 -9.230 32.628 1.00 45.12 200 ARG A C 1
ATOM 1478 O O . ARG A 1 200 ? -10.906 -8.248 32.669 1.00 45.12 200 ARG A O 1
#

Secondary structure (DSSP, 8-state):
--PPPPPPPPPPP------THHHHHHHHHHHHTT-SS-------PPPPPPP-EETTEEEEE--SSEEEEE-S-TT-EE-TT-EEEEEE-S--TT----EEEEPSSSEEEEEE-S--TT-BHHHH-TT-EEEEEEE------PPP--PPTTPEEEEESS-TT-EE-TT-EEEEEE-TTS-EEEEE-SS-EE-----GGG--